Protein AF-A0A960AQH4-F1 (afdb_monomer)

Radius of gyration: 19.17 Å; Cα contacts (8 Å, |Δi|>4): 339; chains: 1; bounding box: 51×34×53 Å

Structure (mmCIF, N/CA/C/O backbone):
data_AF-A0A960AQH4-F1
#
_entry.id   AF-A0A960AQH4-F1
#
loop_
_atom_site.group_PDB
_atom_site.id
_atom_site.type_symbol
_atom_site.label_atom_id
_atom_site.label_alt_id
_atom_site.label_comp_id
_atom_site.label_asym_id
_atom_site.label_entity_id
_atom_site.label_seq_id
_atom_site.pdbx_PDB_ins_code
_atom_site.Cartn_x
_atom_site.Cartn_y
_atom_site.Cartn_z
_atom_site.occupancy
_atom_site.B_iso_or_equiv
_atom_site.auth_seq_id
_atom_site.auth_comp_id
_atom_site.auth_asym_id
_atom_site.auth_atom_id
_atom_site.pdbx_PDB_model_num
ATOM 1 N N . VAL A 1 1 ? 7.905 2.682 -25.816 1.00 52.09 1 VAL A N 1
ATOM 2 C CA . VAL A 1 1 ? 8.438 3.140 -24.497 1.00 52.09 1 VAL A CA 1
ATOM 3 C C . VAL A 1 1 ? 8.081 4.596 -24.268 1.00 52.09 1 VAL A C 1
ATOM 5 O O . VAL A 1 1 ? 8.536 5.451 -25.022 1.00 52.09 1 VAL A O 1
ATOM 8 N N . LYS A 1 2 ? 7.263 4.886 -23.254 1.00 53.50 2 LYS A N 1
ATOM 9 C CA . LYS A 1 2 ? 6.882 6.259 -22.924 1.00 53.50 2 LYS A CA 1
ATOM 10 C C . LYS A 1 2 ? 7.446 6.621 -21.555 1.00 53.50 2 LYS A C 1
ATOM 12 O O . LYS A 1 2 ? 7.070 6.027 -20.551 1.00 53.50 2 LYS A O 1
ATOM 17 N N . VAL A 1 3 ? 8.357 7.589 -21.520 1.00 53.06 3 VAL A N 1
ATOM 18 C CA . VAL A 1 3 ? 8.973 8.051 -20.271 1.00 53.06 3 VAL A CA 1
ATOM 19 C C . VAL A 1 3 ? 8.048 9.075 -19.622 1.00 53.06 3 VAL A C 1
ATOM 21 O O . VAL A 1 3 ? 7.731 10.100 -20.227 1.00 53.06 3 VAL A O 1
ATOM 24 N N . VAL A 1 4 ? 7.593 8.792 -18.401 1.00 49.78 4 VAL A N 1
ATOM 25 C CA . VAL A 1 4 ? 6.799 9.726 -17.595 1.00 49.78 4 VAL A CA 1
ATOM 26 C C . VAL A 1 4 ? 7.720 10.276 -16.516 1.00 49.78 4 VAL A C 1
ATOM 28 O O . VAL A 1 4 ? 8.041 9.582 -15.556 1.00 49.78 4 VAL A O 1
ATOM 31 N N . ALA A 1 5 ? 8.169 11.517 -16.681 1.00 45.94 5 ALA A N 1
ATOM 32 C CA . ALA A 1 5 ? 8.951 12.185 -15.648 1.00 45.94 5 ALA A CA 1
ATOM 33 C C . ALA A 1 5 ? 8.054 12.903 -14.629 1.00 45.94 5 ALA A C 1
ATOM 35 O O . ALA A 1 5 ? 6.959 13.352 -14.986 1.00 45.94 5 ALA A O 1
ATOM 36 N N . PRO A 1 6 ? 8.518 13.045 -13.374 1.00 43.22 6 PRO A N 1
ATOM 37 C CA . PRO A 1 6 ? 7.908 13.962 -12.414 1.00 43.22 6 PRO A CA 1
ATOM 38 C C . PRO A 1 6 ? 7.912 15.412 -12.938 1.00 43.22 6 PRO A C 1
ATOM 40 O O . PRO A 1 6 ? 8.675 15.754 -13.841 1.00 43.22 6 PRO A O 1
ATOM 43 N N . GLU A 1 7 ? 7.059 16.277 -12.367 1.00 42.91 7 GLU A N 1
ATOM 44 C CA . GLU A 1 7 ? 6.940 17.698 -12.764 1.00 42.91 7 GLU A CA 1
ATOM 45 C C . GLU A 1 7 ? 8.274 18.464 -12.707 1.00 42.91 7 GLU A C 1
ATOM 47 O O . GLU A 1 7 ? 8.468 19.411 -13.470 1.00 42.91 7 GLU A O 1
ATOM 52 N N . GLU A 1 8 ? 9.210 18.011 -11.870 1.00 43.78 8 GLU A N 1
ATOM 53 C CA . GLU A 1 8 ? 10.597 18.469 -11.830 1.00 43.78 8 GLU A CA 1
ATOM 54 C C . GLU A 1 8 ? 11.525 17.312 -12.227 1.00 43.78 8 GLU A C 1
ATOM 56 O O . GLU A 1 8 ? 11.931 16.496 -11.399 1.00 43.78 8 GLU A O 1
ATOM 61 N N . ALA A 1 9 ? 11.845 17.217 -13.519 1.00 46.25 9 ALA A N 1
ATOM 62 C CA . ALA A 1 9 ? 12.929 16.358 -13.980 1.00 46.25 9 ALA A CA 1
ATOM 63 C C . ALA A 1 9 ? 14.276 16.904 -13.453 1.00 46.25 9 ALA A C 1
ATOM 65 O O . ALA A 1 9 ? 14.459 18.128 -13.425 1.00 46.25 9 ALA A O 1
ATOM 66 N N . PRO A 1 10 ? 15.230 16.039 -13.055 1.00 46.22 10 PRO A N 1
ATOM 67 C CA . PRO A 1 10 ? 16.562 16.489 -12.672 1.00 46.22 10 PRO A CA 1
ATOM 68 C C . PRO A 1 10 ? 17.192 17.329 -13.790 1.00 46.22 10 PRO A C 1
ATOM 70 O O . PRO A 1 10 ? 17.001 17.061 -14.981 1.00 46.22 10 PRO A O 1
ATOM 73 N N . ALA A 1 11 ? 17.937 18.369 -13.408 1.00 37.97 11 ALA A N 1
ATOM 74 C CA . ALA A 1 11 ? 18.561 19.278 -14.361 1.00 37.97 11 ALA A CA 1
ATOM 75 C C . ALA A 1 11 ? 19.470 18.502 -15.332 1.00 37.97 11 ALA A C 1
ATOM 77 O O . ALA A 1 11 ? 20.438 17.878 -14.909 1.00 37.97 11 ALA A O 1
ATOM 78 N N . GLY A 1 12 ? 19.160 18.564 -16.630 1.00 39.19 12 GLY A N 1
ATOM 79 C CA . GLY A 1 12 ? 19.908 17.873 -17.688 1.00 39.19 12 GLY A CA 1
ATOM 80 C C . GLY A 1 12 ? 19.167 16.712 -18.357 1.00 39.19 12 GLY A C 1
ATOM 81 O O . GLY A 1 12 ? 19.639 16.235 -19.386 1.00 39.19 12 GLY A O 1
ATOM 82 N N . LEU A 1 13 ? 18.003 16.298 -17.842 1.00 43.69 13 LEU A N 1
ATOM 83 C CA . LEU A 1 13 ? 17.153 15.299 -18.495 1.00 43.69 13 LEU A CA 1
ATOM 84 C C . LEU A 1 13 ? 16.116 15.996 -19.397 1.00 43.69 13 LEU A C 1
ATOM 86 O O . LEU A 1 13 ? 15.167 16.607 -18.905 1.00 43.69 13 LEU A O 1
ATOM 90 N N . ASP A 1 14 ? 16.296 15.929 -20.718 1.00 41.00 14 ASP A N 1
ATOM 91 C CA . ASP A 1 14 ? 15.301 16.424 -21.679 1.00 41.00 14 ASP A CA 1
ATOM 92 C C . ASP A 1 14 ? 14.193 15.374 -21.829 1.00 41.00 14 ASP A C 1
ATOM 94 O O . ASP A 1 14 ? 14.344 14.381 -22.543 1.00 41.00 14 ASP A O 1
ATOM 98 N N . VAL A 1 15 ? 13.103 15.535 -21.074 1.00 48.97 15 VAL A N 1
ATOM 99 C CA . VAL A 1 15 ? 11.997 14.572 -21.085 1.00 48.97 15 VAL A CA 1
ATOM 100 C C . VAL A 1 15 ? 10.920 15.058 -22.052 1.00 48.97 15 VAL A C 1
ATOM 102 O O . VAL A 1 15 ? 10.267 16.073 -21.782 1.00 48.97 15 VAL A O 1
ATOM 105 N N . PRO A 1 16 ? 10.672 14.345 -23.166 1.00 45.94 16 PRO A N 1
ATOM 106 C CA . PRO A 1 16 ? 9.643 14.746 -24.107 1.00 45.94 16 PRO A CA 1
ATOM 107 C C . PRO A 1 16 ? 8.264 14.688 -23.441 1.00 45.94 16 PRO A C 1
ATOM 109 O O . PRO A 1 16 ? 7.771 13.623 -23.057 1.00 45.94 16 PRO A O 1
ATOM 112 N N . ARG A 1 17 ? 7.607 15.852 -23.335 1.00 45.41 17 ARG A N 1
ATOM 113 C CA . ARG A 1 17 ? 6.192 15.958 -22.955 1.00 45.41 17 ARG A CA 1
ATOM 114 C C . ARG A 1 17 ? 5.357 15.272 -24.025 1.00 45.41 17 ARG A C 1
ATOM 116 O O . ARG A 1 17 ? 5.064 15.853 -25.064 1.00 45.41 17 ARG A O 1
ATOM 123 N N . THR A 1 18 ? 5.017 14.017 -23.782 1.00 47.97 18 THR A N 1
ATOM 124 C CA . THR A 1 18 ? 4.363 13.184 -24.784 1.00 47.97 18 THR A CA 1
ATOM 125 C C . THR A 1 18 ? 2.868 13.118 -24.489 1.00 47.97 18 THR A C 1
ATOM 127 O O . THR A 1 18 ? 2.462 12.711 -23.396 1.00 47.97 18 THR A O 1
ATOM 130 N N . ASP A 1 19 ? 2.041 13.484 -25.466 1.00 49.03 19 ASP A N 1
ATOM 131 C CA . ASP A 1 19 ? 0.580 13.376 -25.398 1.00 49.03 19 ASP A CA 1
ATOM 132 C C . ASP A 1 19 ? 0.169 11.910 -25.138 1.00 49.03 19 ASP A C 1
ATOM 134 O O . ASP A 1 19 ? 0.744 10.979 -25.702 1.00 49.03 19 ASP A O 1
ATOM 138 N N . VAL A 1 20 ? -0.758 11.644 -24.211 1.00 53.91 20 VAL A N 1
ATOM 139 C CA . VAL A 1 20 ? -1.136 10.272 -23.757 1.00 53.91 20 VAL A CA 1
ATOM 140 C C . VAL A 1 20 ? -2.080 9.550 -24.721 1.00 53.91 20 VAL A C 1
ATOM 142 O O . VAL A 1 20 ? -2.731 8.582 -24.357 1.00 53.91 20 VAL A O 1
ATOM 145 N N . ALA A 1 21 ? -2.127 9.998 -25.974 1.00 51.31 21 ALA A N 1
ATOM 146 C CA . ALA A 1 21 ? -2.991 9.434 -27.003 1.00 51.31 21 ALA A CA 1
ATOM 147 C C . ALA A 1 21 ? -2.429 8.163 -27.675 1.00 51.31 21 ALA A C 1
ATOM 149 O O . ALA A 1 21 ? -3.198 7.426 -28.288 1.00 51.31 21 ALA A O 1
ATOM 150 N N . GLU A 1 22 ? -1.124 7.889 -27.574 1.00 60.56 22 GLU A N 1
ATOM 151 C CA . GLU A 1 22 ? -0.490 6.689 -28.147 1.00 60.56 22 GLU A CA 1
ATOM 152 C C . GLU A 1 22 ? -0.363 5.543 -27.131 1.00 60.56 22 GLU A C 1
ATOM 154 O O . GLU A 1 22 ? -0.327 5.768 -25.919 1.00 60.56 22 GLU A O 1
ATOM 159 N N . ALA A 1 23 ? -0.287 4.307 -27.640 1.00 72.00 23 ALA A N 1
ATOM 160 C CA . ALA A 1 23 ? -0.123 3.102 -26.831 1.00 72.00 23 ALA A CA 1
ATOM 161 C C . ALA A 1 23 ? 1.191 3.154 -26.030 1.00 72.00 23 ALA A C 1
ATOM 163 O O . ALA A 1 23 ? 2.263 3.407 -26.578 1.00 72.00 23 ALA A O 1
ATOM 164 N N . ILE A 1 24 ? 1.091 2.940 -24.718 1.00 81.94 24 ILE A N 1
ATOM 165 C CA . ILE A 1 24 ? 2.233 2.837 -23.808 1.00 81.94 24 ILE A CA 1
ATOM 166 C C . ILE A 1 24 ? 2.586 1.354 -23.694 1.00 81.94 24 ILE A C 1
ATOM 168 O O . ILE A 1 24 ? 1.686 0.545 -23.522 1.00 81.94 24 ILE A O 1
ATOM 172 N N . ASP A 1 25 ? 3.873 1.008 -23.765 1.00 84.81 25 ASP A N 1
ATOM 173 C CA . ASP A 1 25 ? 4.343 -0.380 -23.573 1.00 84.81 25 ASP A CA 1
ATOM 174 C C . ASP A 1 25 ? 5.017 -0.599 -22.209 1.00 84.81 25 ASP A C 1
ATOM 176 O O . ASP A 1 25 ? 5.139 -1.723 -21.742 1.00 84.81 25 ASP A O 1
ATOM 180 N N . LEU A 1 26 ? 5.522 0.479 -21.604 1.00 87.00 26 LEU A N 1
ATOM 181 C CA . LEU A 1 26 ? 6.310 0.473 -20.372 1.00 87.00 26 LEU A CA 1
ATOM 182 C C . LEU A 1 26 ? 6.280 1.878 -19.768 1.00 87.00 26 LEU A C 1
ATOM 184 O O . LEU A 1 26 ? 6.493 2.857 -20.496 1.00 87.00 26 LEU A O 1
ATOM 188 N N . VAL A 1 27 ? 6.066 1.963 -18.456 1.00 88.25 27 VAL A N 1
ATOM 189 C CA . VAL A 1 27 ? 6.239 3.189 -17.669 1.00 88.25 27 VAL A CA 1
ATOM 190 C C . VAL A 1 27 ? 7.592 3.136 -16.971 1.00 88.25 27 VAL A C 1
ATOM 192 O O . VAL A 1 27 ? 7.851 2.230 -16.187 1.00 88.25 27 VAL A O 1
ATOM 195 N N . VAL A 1 28 ? 8.446 4.124 -17.227 1.00 87.56 28 VAL A N 1
ATOM 196 C CA . VAL A 1 28 ? 9.728 4.281 -16.523 1.00 87.56 28 VAL A CA 1
ATOM 197 C C . VAL A 1 28 ? 9.632 5.487 -15.601 1.00 87.56 28 VAL A C 1
ATOM 199 O O . VAL A 1 28 ? 9.283 6.579 -16.056 1.00 87.56 28 VAL A O 1
ATOM 202 N N . VAL A 1 29 ? 9.931 5.281 -14.321 1.00 85.44 29 VAL A N 1
ATOM 203 C CA . VAL A 1 29 ? 9.894 6.305 -13.278 1.00 85.44 29 VAL A CA 1
ATOM 204 C C . VAL A 1 29 ? 11.294 6.528 -12.740 1.00 85.44 29 VAL A C 1
ATOM 206 O O . VAL A 1 29 ? 11.952 5.588 -12.311 1.00 85.44 29 VAL A O 1
ATOM 209 N N . PHE A 1 30 ? 11.707 7.788 -12.687 1.00 83.56 30 PHE A N 1
ATOM 210 C CA . PHE A 1 30 ? 12.947 8.206 -12.048 1.00 83.56 30 PHE A CA 1
ATOM 211 C C . PHE A 1 30 ? 12.628 8.901 -10.721 1.00 83.56 30 PHE A C 1
ATOM 213 O O . PHE A 1 30 ? 11.895 9.895 -10.698 1.00 83.56 30 PHE A O 1
ATOM 220 N N . GLY A 1 31 ? 13.149 8.376 -9.614 1.00 82.12 31 GLY A N 1
ATOM 221 C CA . GLY A 1 31 ? 12.941 8.915 -8.271 1.00 82.12 31 GLY A CA 1
ATOM 222 C C . GLY A 1 31 ? 12.713 7.832 -7.215 1.00 82.12 31 GLY A C 1
ATOM 223 O O . GLY A 1 31 ? 12.934 6.652 -7.454 1.00 82.12 31 GLY A O 1
ATOM 224 N N . GLY A 1 32 ? 12.274 8.248 -6.026 1.00 84.38 32 GLY A N 1
ATOM 225 C CA . GLY A 1 32 ? 12.005 7.329 -4.915 1.00 84.38 32 GLY A CA 1
ATOM 226 C C . GLY A 1 32 ? 10.608 6.697 -4.947 1.00 84.38 32 GLY A C 1
ATOM 227 O O . GLY A 1 32 ? 9.810 6.926 -5.859 1.00 84.38 32 GLY A O 1
ATOM 228 N N . ASP A 1 33 ? 10.277 5.970 -3.877 1.00 85.94 33 ASP A N 1
ATOM 229 C CA . ASP A 1 33 ? 9.030 5.201 -3.735 1.00 85.94 33 ASP A CA 1
ATOM 230 C C . ASP A 1 33 ? 7.756 6.033 -3.981 1.00 85.94 33 ASP A C 1
ATOM 232 O O . ASP A 1 33 ? 6.816 5.557 -4.612 1.00 85.94 33 ASP A O 1
ATOM 236 N N . GLY A 1 34 ? 7.722 7.303 -3.557 1.00 85.06 34 GLY A N 1
ATOM 237 C CA . GLY A 1 34 ? 6.578 8.191 -3.808 1.00 85.06 34 GLY A CA 1
ATOM 238 C C . GLY A 1 34 ? 6.340 8.475 -5.297 1.00 85.06 34 GLY A C 1
ATOM 239 O O . GLY A 1 34 ? 5.196 8.464 -5.758 1.00 85.06 34 GLY A O 1
ATOM 240 N N . SER A 1 35 ? 7.413 8.668 -6.070 1.00 86.00 35 SER A N 1
ATOM 241 C CA . SER A 1 35 ? 7.330 8.818 -7.528 1.00 86.00 35 SER A CA 1
ATOM 242 C C . SER A 1 35 ? 6.873 7.515 -8.180 1.00 86.00 35 SER A C 1
ATOM 244 O O . SER A 1 35 ? 6.052 7.540 -9.096 1.00 86.00 35 SER A O 1
ATOM 246 N N . ILE A 1 36 ? 7.361 6.374 -7.685 1.00 87.75 36 ILE A N 1
ATOM 247 C CA . ILE A 1 36 ? 6.994 5.047 -8.193 1.00 87.75 36 ILE A CA 1
ATOM 248 C C . ILE A 1 36 ? 5.509 4.759 -7.958 1.00 87.75 36 ILE A C 1
ATOM 250 O O . ILE A 1 36 ? 4.817 4.338 -8.885 1.00 87.75 36 ILE A O 1
ATOM 254 N N . LEU A 1 37 ? 4.979 5.073 -6.772 1.00 89.69 37 LEU A N 1
ATOM 255 C CA . LEU A 1 37 ? 3.543 4.979 -6.496 1.00 89.69 37 LEU A CA 1
ATOM 256 C C . LEU A 1 37 ? 2.732 5.840 -7.464 1.00 89.69 37 LEU A C 1
ATOM 258 O O . LEU A 1 37 ? 1.730 5.375 -8.007 1.00 89.69 37 LEU A O 1
ATOM 262 N N . ARG A 1 38 ? 3.194 7.059 -7.757 1.00 86.25 38 ARG A N 1
ATOM 263 C CA . ARG A 1 38 ? 2.521 7.919 -8.733 1.00 86.25 38 ARG A CA 1
ATOM 264 C C . ARG A 1 38 ? 2.555 7.331 -10.146 1.00 86.25 38 ARG A C 1
ATOM 266 O O . ARG A 1 38 ? 1.542 7.362 -10.841 1.00 86.25 38 ARG A O 1
ATOM 273 N N . GLY A 1 39 ? 3.689 6.770 -10.562 1.00 87.56 39 GLY A N 1
ATOM 274 C CA . GLY A 1 39 ? 3.814 6.072 -11.842 1.00 87.56 39 GLY A CA 1
ATOM 275 C C . GLY A 1 39 ? 2.937 4.822 -11.929 1.00 87.56 39 GLY A C 1
ATOM 276 O O . GLY A 1 39 ? 2.408 4.528 -13.001 1.00 87.56 39 GLY A O 1
ATOM 277 N N . SER A 1 40 ? 2.712 4.129 -10.807 1.00 90.56 40 SER A N 1
ATOM 278 C CA . SER A 1 40 ? 1.884 2.918 -10.763 1.00 90.56 40 SER A CA 1
ATOM 279 C C . SER A 1 40 ? 0.422 3.182 -11.131 1.00 90.56 40 SER A C 1
ATOM 281 O O . SER A 1 40 ? -0.226 2.316 -11.713 1.00 90.56 40 SER A O 1
ATOM 283 N N . GLU A 1 41 ? -0.084 4.398 -10.897 1.00 86.94 41 GLU A N 1
ATOM 284 C CA . GLU A 1 41 ? -1.406 4.814 -11.380 1.00 86.94 41 GLU A CA 1
ATOM 285 C C . GLU A 1 41 ? -1.494 4.827 -12.904 1.00 86.94 41 GLU A C 1
ATOM 287 O O . GLU A 1 41 ? -2.483 4.355 -13.465 1.00 86.94 41 GLU A O 1
ATOM 292 N N . VAL A 1 42 ? -0.453 5.326 -13.575 1.00 87.62 42 VAL A N 1
ATOM 293 C CA . VAL A 1 42 ? -0.382 5.345 -15.040 1.00 87.62 42 VAL A CA 1
ATOM 294 C C . VAL A 1 42 ? -0.210 3.922 -15.562 1.00 87.62 42 VAL A C 1
ATOM 296 O O . VAL A 1 42 ? -0.955 3.500 -16.442 1.00 87.62 42 VAL A O 1
ATOM 299 N N . ALA A 1 43 ? 0.717 3.162 -14.980 1.00 90.06 43 ALA A N 1
ATOM 300 C CA . ALA A 1 43 ? 0.989 1.789 -15.387 1.00 90.06 43 ALA A CA 1
ATOM 301 C C . ALA A 1 43 ? -0.267 0.909 -15.302 1.00 90.06 43 ALA A C 1
ATOM 303 O O . ALA A 1 43 ? -0.629 0.243 -16.268 1.00 90.06 43 ALA A O 1
ATOM 304 N N . ARG A 1 44 ? -1.012 1.003 -14.192 1.00 88.62 44 ARG A N 1
ATOM 305 C CA . ARG A 1 44 ? -2.270 0.273 -14.008 1.00 88.62 44 ARG A CA 1
ATOM 306 C C . ARG A 1 44 ? -3.381 0.748 -14.944 1.00 88.62 44 ARG A C 1
ATOM 308 O O . ARG A 1 44 ? -4.150 -0.076 -15.422 1.00 88.62 44 ARG A O 1
ATOM 315 N N . ALA A 1 45 ? -3.495 2.053 -15.204 1.00 87.00 45 ALA A N 1
ATOM 316 C CA . ALA A 1 45 ? -4.521 2.584 -16.108 1.00 87.00 45 ALA A CA 1
ATOM 317 C C . ALA A 1 45 ? -4.334 2.122 -17.563 1.00 87.00 45 ALA A C 1
ATOM 319 O O . ALA A 1 45 ? -5.311 2.051 -18.309 1.00 87.00 45 ALA A O 1
ATOM 320 N N . HIS A 1 46 ? -3.095 1.811 -17.947 1.00 87.31 46 HIS A N 1
ATOM 321 C CA . HIS A 1 46 ? -2.733 1.349 -19.284 1.00 87.31 46 HIS A CA 1
ATOM 322 C C . HIS A 1 46 ? -2.439 -0.156 -19.368 1.00 87.31 46 HIS A C 1
ATOM 324 O O . HIS A 1 46 ? -2.221 -0.638 -20.472 1.00 87.31 46 HIS A O 1
ATOM 330 N N . ASP A 1 47 ? -2.481 -0.879 -18.243 1.00 89.44 47 ASP A N 1
ATOM 331 C CA . ASP A 1 47 ? -2.157 -2.311 -18.136 1.00 89.44 47 ASP A CA 1
ATOM 332 C C . ASP A 1 47 ? -0.753 -2.652 -18.671 1.00 89.44 47 ASP A C 1
ATOM 334 O O . ASP A 1 47 ? -0.563 -3.524 -19.516 1.00 89.44 47 ASP A O 1
ATOM 338 N N . VAL A 1 48 ? 0.246 -1.893 -18.210 1.00 91.50 48 VAL A N 1
ATOM 339 C CA . VAL A 1 48 ? 1.640 -1.989 -18.672 1.00 91.50 48 VAL A CA 1
ATOM 340 C C . VAL A 1 48 ? 2.605 -2.158 -17.501 1.00 91.50 48 VAL A C 1
ATOM 342 O O . VAL A 1 48 ? 2.311 -1.692 -16.395 1.00 91.50 48 VAL A O 1
ATOM 345 N N . PRO A 1 49 ? 3.787 -2.764 -17.717 1.00 91.56 49 PRO A N 1
ATOM 346 C CA . PRO A 1 49 ? 4.817 -2.841 -16.692 1.00 91.56 49 PRO A CA 1
ATOM 347 C C . PRO A 1 49 ? 5.300 -1.457 -16.243 1.00 91.56 49 PRO A C 1
ATOM 349 O O . PRO A 1 49 ? 5.254 -0.473 -16.992 1.00 91.56 49 PRO A O 1
ATOM 352 N N . LEU A 1 50 ? 5.809 -1.404 -15.013 1.00 90.69 50 LEU A N 1
ATOM 353 C CA . LEU A 1 50 ? 6.452 -0.234 -14.433 1.00 90.69 50 LEU A CA 1
ATOM 354 C C . LEU A 1 50 ? 7.872 -0.585 -13.999 1.00 90.69 50 LEU A C 1
ATOM 356 O O . LEU A 1 50 ? 8.073 -1.589 -13.326 1.00 90.69 50 LEU A O 1
ATOM 360 N N . LEU A 1 51 ? 8.818 0.285 -14.341 1.00 89.50 51 LEU A N 1
ATOM 361 C CA . LEU A 1 51 ? 10.216 0.211 -13.940 1.00 89.50 51 LEU A CA 1
ATOM 362 C C . LEU A 1 51 ? 10.576 1.462 -13.136 1.00 89.50 51 LEU A C 1
ATOM 364 O O . LEU A 1 51 ? 10.468 2.582 -13.641 1.00 89.50 51 LEU A O 1
ATOM 368 N N . GLY A 1 52 ? 10.971 1.275 -11.879 1.00 86.62 52 GLY A N 1
ATOM 369 C CA . GLY A 1 52 ? 11.410 2.352 -10.994 1.00 86.62 52 GLY A CA 1
ATOM 370 C C . GLY A 1 52 ? 12.931 2.404 -10.893 1.00 86.62 52 GLY A C 1
ATOM 371 O O . GLY A 1 52 ? 13.548 1.411 -10.523 1.00 86.62 52 GLY A O 1
ATOM 372 N N . ILE A 1 53 ? 13.521 3.563 -11.176 1.00 82.69 53 ILE A N 1
ATOM 373 C CA . ILE A 1 53 ? 14.962 3.820 -11.087 1.00 82.69 53 ILE A CA 1
ATOM 374 C C . ILE A 1 53 ? 15.195 4.821 -9.962 1.00 82.69 53 ILE A C 1
ATOM 376 O O . ILE A 1 53 ? 14.667 5.940 -9.987 1.00 82.69 53 ILE A O 1
ATOM 380 N N . ASN A 1 54 ? 15.989 4.419 -8.979 1.00 75.06 54 ASN A N 1
ATOM 381 C CA . ASN A 1 54 ? 16.321 5.247 -7.840 1.00 75.06 54 ASN A CA 1
ATOM 382 C C . ASN A 1 54 ? 17.422 6.245 -8.197 1.00 75.06 54 ASN A C 1
ATOM 384 O O . ASN A 1 54 ? 18.468 5.866 -8.711 1.00 75.06 54 ASN A O 1
ATOM 388 N N . LEU A 1 55 ? 17.216 7.517 -7.861 1.00 67.75 55 LEU A N 1
ATOM 389 C CA . LEU A 1 55 ? 18.200 8.584 -8.082 1.00 67.75 55 LEU A CA 1
ATOM 390 C C . LEU A 1 55 ? 18.875 9.057 -6.782 1.00 67.75 55 LEU A C 1
ATOM 392 O O . LEU A 1 55 ? 19.352 10.187 -6.710 1.00 67.75 55 LEU A O 1
ATOM 396 N N . GLY A 1 56 ? 18.882 8.240 -5.719 1.00 62.12 56 GLY A N 1
ATOM 397 C CA . GLY A 1 56 ? 19.800 8.499 -4.603 1.00 62.12 56 GLY A CA 1
ATOM 398 C C . GLY A 1 56 ? 19.526 7.815 -3.263 1.00 62.12 56 GLY A C 1
ATOM 399 O O . GLY A 1 56 ? 20.473 7.400 -2.602 1.00 62.12 56 GLY A O 1
ATOM 400 N N . HIS A 1 57 ? 18.274 7.704 -2.806 1.00 58.41 57 HIS A N 1
ATOM 401 C CA . HIS A 1 57 ? 17.973 7.152 -1.474 1.00 58.41 57 HIS A CA 1
ATOM 402 C C . HIS A 1 57 ? 17.366 5.762 -1.582 1.00 58.41 57 HIS A C 1
ATOM 404 O O . HIS A 1 57 ? 16.254 5.654 -2.085 1.00 58.41 57 HIS A O 1
ATOM 410 N N . VAL A 1 58 ? 18.041 4.733 -1.053 1.00 59.62 58 VAL A N 1
ATOM 411 C CA . VAL A 1 58 ? 17.559 3.336 -1.017 1.00 59.62 58 VAL A CA 1
ATOM 412 C C . VAL A 1 58 ? 16.081 3.275 -0.605 1.00 59.62 58 VAL A C 1
ATOM 414 O O . VAL A 1 58 ? 15.733 3.585 0.536 1.00 59.62 58 VAL A O 1
ATOM 417 N N . GLY A 1 59 ? 15.226 2.914 -1.563 1.00 64.50 59 GLY A N 1
ATOM 418 C CA . GLY A 1 59 ? 13.792 2.683 -1.392 1.00 64.50 59 GLY A CA 1
ATOM 419 C C . GLY A 1 59 ? 13.473 1.192 -1.472 1.00 64.50 59 GLY A C 1
ATOM 420 O O . GLY A 1 59 ? 14.353 0.378 -1.746 1.00 64.50 59 GLY A O 1
ATOM 421 N N . PHE A 1 60 ? 12.219 0.821 -1.225 1.00 73.62 60 PHE A N 1
ATOM 422 C CA . PHE A 1 60 ? 11.782 -0.579 -1.322 1.00 73.62 60 PHE A CA 1
ATOM 423 C C . PHE A 1 60 ? 11.172 -0.930 -2.683 1.00 73.62 60 PHE A C 1
ATOM 425 O O . PHE A 1 60 ? 11.019 -2.113 -2.989 1.00 73.62 60 PHE A O 1
ATOM 432 N N . LEU A 1 61 ? 10.788 0.076 -3.476 1.00 74.31 61 LEU A N 1
ATOM 433 C CA . LEU A 1 61 ? 10.124 -0.123 -4.764 1.00 74.31 61 LEU A CA 1
ATOM 434 C C . LEU A 1 61 ? 11.047 0.054 -5.965 1.00 74.31 61 LEU A C 1
ATOM 436 O O . LEU A 1 61 ? 10.744 -0.489 -7.024 1.00 74.31 61 LEU A O 1
ATOM 440 N N . ALA A 1 62 ? 12.114 0.840 -5.829 1.00 71.44 62 ALA A N 1
ATOM 441 C CA . ALA A 1 62 ? 13.045 1.071 -6.923 1.00 71.44 62 ALA A CA 1
ATOM 442 C C . ALA A 1 62 ? 13.903 -0.175 -7.179 1.00 71.44 62 ALA A C 1
ATOM 444 O O . ALA A 1 62 ? 14.364 -0.816 -6.235 1.00 71.44 62 ALA A O 1
ATOM 445 N N . GLU A 1 63 ? 14.091 -0.518 -8.452 1.00 67.44 63 GLU A N 1
ATOM 446 C CA . GLU A 1 63 ? 14.752 -1.760 -8.870 1.00 67.44 63 GLU A CA 1
ATOM 447 C C . GLU A 1 63 ? 16.239 -1.575 -9.175 1.00 67.44 63 GLU A C 1
ATOM 449 O O . GLU A 1 63 ? 16.979 -2.551 -9.113 1.00 67.44 63 GLU A O 1
ATOM 454 N N . LEU A 1 64 ? 16.666 -0.348 -9.494 1.00 64.81 64 LEU A N 1
ATOM 455 C CA . LEU A 1 64 ? 18.035 -0.028 -9.901 1.00 64.81 64 LEU A CA 1
ATOM 456 C C . LEU A 1 64 ? 18.521 1.253 -9.229 1.00 64.81 64 LEU A C 1
ATOM 458 O O . LEU A 1 64 ? 17.752 2.214 -9.103 1.00 64.81 64 LEU A O 1
ATOM 462 N N . ASP A 1 65 ? 19.800 1.275 -8.865 1.00 66.25 65 ASP A N 1
ATOM 463 C CA . ASP A 1 65 ? 20.505 2.495 -8.473 1.00 66.25 65 ASP A CA 1
ATOM 464 C C . ASP A 1 65 ? 21.017 3.255 -9.717 1.00 66.25 65 ASP A C 1
ATOM 466 O O . ASP A 1 65 ? 21.140 2.693 -10.805 1.00 66.25 65 ASP A O 1
ATOM 470 N N . GLU A 1 66 ? 21.320 4.552 -9.582 1.00 65.56 66 GLU A N 1
ATOM 471 C CA . GLU A 1 66 ? 21.767 5.416 -10.696 1.00 65.56 66 GLU A CA 1
ATOM 472 C C . GLU A 1 66 ? 22.974 4.835 -11.457 1.00 65.56 66 GLU A C 1
ATOM 474 O O . GLU A 1 66 ? 23.059 4.955 -12.676 1.00 65.56 66 GLU A O 1
ATOM 479 N N . GLU A 1 67 ? 23.869 4.142 -10.750 1.00 64.38 67 GLU A N 1
ATOM 480 C CA . GLU A 1 67 ? 25.059 3.489 -11.312 1.00 64.38 67 GLU A CA 1
ATOM 481 C C . GLU A 1 67 ? 24.722 2.273 -12.201 1.00 64.38 67 GLU A C 1
ATOM 483 O O . GLU A 1 67 ? 25.507 1.909 -13.074 1.00 64.38 67 GLU A O 1
ATOM 488 N N . GLU A 1 68 ? 23.551 1.660 -12.005 1.00 67.50 68 GLU A N 1
ATOM 489 C CA . GLU A 1 68 ? 23.041 0.520 -12.781 1.00 67.50 68 GLU A CA 1
ATOM 490 C C . GLU A 1 68 ? 22.095 0.961 -13.912 1.00 67.50 68 GLU A C 1
ATOM 492 O O . GLU A 1 68 ? 21.683 0.150 -14.742 1.00 67.50 68 GLU A O 1
ATOM 497 N N . ALA A 1 69 ? 21.748 2.253 -13.967 1.00 66.69 69 ALA A N 1
ATOM 498 C CA . ALA A 1 69 ? 20.907 2.808 -15.023 1.00 66.69 69 ALA A CA 1
ATOM 499 C C . ALA A 1 69 ? 21.638 2.885 -16.379 1.00 66.69 69 ALA A C 1
ATOM 501 O O . ALA A 1 69 ? 20.990 2.964 -17.430 1.00 66.69 69 ALA A O 1
ATOM 502 N N . ASP A 1 70 ? 22.973 2.831 -16.384 1.00 72.06 70 ASP A N 1
ATOM 503 C CA . ASP A 1 70 ? 23.768 2.746 -17.608 1.00 72.06 70 ASP A CA 1
ATOM 504 C C . ASP A 1 70 ? 23.458 1.436 -18.357 1.00 72.06 70 ASP A C 1
ATOM 506 O O . ASP A 1 70 ? 23.679 0.334 -17.864 1.00 72.06 70 ASP A O 1
ATOM 510 N N . GLY A 1 71 ? 22.935 1.552 -19.581 1.00 75.31 71 GLY A N 1
ATOM 511 C CA . GLY A 1 71 ? 22.524 0.405 -20.404 1.00 75.31 71 GLY A CA 1
ATOM 512 C C . GLY A 1 71 ? 21.070 -0.040 -20.209 1.00 75.31 71 GLY A C 1
ATOM 513 O O . GLY A 1 71 ? 20.595 -0.907 -20.942 1.00 75.31 71 GLY A O 1
ATOM 514 N N . ILE A 1 72 ? 20.307 0.595 -19.310 1.00 80.19 72 ILE A N 1
ATOM 515 C CA . ILE A 1 72 ? 18.896 0.245 -19.088 1.00 80.19 72 ILE A CA 1
ATOM 516 C C . ILE A 1 72 ? 18.050 0.403 -20.354 1.00 80.19 72 ILE A C 1
ATOM 518 O O . ILE A 1 72 ? 17.169 -0.405 -20.635 1.00 80.19 72 ILE A O 1
ATOM 522 N N . VAL A 1 73 ? 18.347 1.427 -21.159 1.00 80.25 73 VAL A N 1
ATOM 523 C CA . VAL A 1 73 ? 17.663 1.670 -22.432 1.00 80.25 73 VAL A CA 1
ATOM 524 C C . VAL A 1 73 ? 17.902 0.504 -23.387 1.00 80.25 73 VAL A C 1
ATOM 526 O O . VAL A 1 73 ? 16.959 0.070 -24.046 1.00 80.25 73 VAL A O 1
ATOM 529 N N . ASP A 1 74 ? 19.118 -0.043 -23.418 1.00 84.25 74 ASP A N 1
ATOM 530 C CA . ASP A 1 74 ? 19.453 -1.183 -24.269 1.00 84.25 74 ASP A CA 1
ATOM 531 C C . ASP A 1 74 ? 18.710 -2.445 -23.813 1.00 84.25 74 ASP A C 1
ATOM 533 O O . ASP A 1 74 ? 18.116 -3.123 -24.649 1.00 84.25 74 ASP A O 1
ATOM 537 N N . HIS A 1 75 ? 18.643 -2.717 -22.503 1.00 84.50 75 HIS A N 1
ATOM 538 C CA . HIS A 1 75 ? 17.852 -3.830 -21.958 1.00 84.50 75 HIS A CA 1
ATOM 539 C C . HIS A 1 75 ? 16.351 -3.675 -22.249 1.00 84.50 75 HIS A C 1
ATOM 541 O O . HIS A 1 75 ? 15.705 -4.627 -22.692 1.00 84.50 75 HIS A O 1
ATOM 547 N N . ILE A 1 76 ? 15.795 -2.468 -22.080 1.00 85.19 76 ILE A N 1
ATOM 548 C CA . ILE A 1 76 ? 14.388 -2.168 -22.390 1.00 85.19 76 ILE A CA 1
ATOM 549 C C . ILE A 1 76 ? 14.100 -2.408 -23.877 1.00 85.19 76 ILE A C 1
ATOM 551 O O . ILE A 1 76 ? 13.107 -3.053 -24.214 1.00 85.19 76 ILE A O 1
ATOM 555 N N . VAL A 1 77 ? 14.956 -1.901 -24.771 1.00 83.31 77 VAL A N 1
ATOM 556 C CA . VAL A 1 77 ? 14.796 -2.054 -26.226 1.00 83.31 77 VAL A CA 1
ATOM 557 C C . VAL A 1 77 ? 14.985 -3.511 -26.656 1.00 83.31 77 VAL A C 1
ATOM 559 O O . VAL A 1 77 ? 14.281 -3.975 -27.554 1.00 83.31 77 VAL A O 1
ATOM 562 N N . ALA A 1 78 ? 15.895 -4.244 -26.012 1.00 87.38 78 ALA A N 1
ATOM 563 C CA . ALA A 1 78 ? 16.131 -5.662 -26.265 1.00 87.38 78 ALA A CA 1
ATOM 564 C C . ALA A 1 78 ? 15.036 -6.580 -25.693 1.00 87.38 78 ALA A C 1
ATOM 566 O O . ALA A 1 78 ? 14.976 -7.750 -26.072 1.00 87.38 78 ALA A O 1
ATOM 567 N N . GLY A 1 79 ? 14.172 -6.073 -24.805 1.00 84.44 79 GLY A N 1
ATOM 568 C CA . GLY A 1 79 ? 13.197 -6.893 -24.083 1.00 84.44 79 GLY A CA 1
ATOM 569 C C . GLY A 1 79 ? 13.832 -7.795 -23.020 1.00 84.44 79 GLY A C 1
ATOM 570 O O . GLY A 1 79 ? 13.250 -8.814 -22.658 1.00 84.44 79 GLY A O 1
ATOM 571 N N . ASP A 1 80 ? 15.032 -7.452 -22.553 1.00 88.19 80 ASP A N 1
ATOM 572 C CA . ASP A 1 80 ? 15.815 -8.239 -21.600 1.00 88.19 80 ASP A CA 1
ATOM 573 C C . ASP A 1 80 ? 15.493 -7.821 -20.160 1.00 88.19 80 ASP A C 1
ATOM 575 O O . ASP A 1 80 ? 16.277 -7.161 -19.481 1.00 88.19 80 ASP A O 1
ATOM 579 N N . TYR A 1 81 ? 14.277 -8.145 -19.725 1.00 85.62 81 TYR A N 1
ATOM 580 C CA . TYR A 1 81 ? 13.791 -7.890 -18.372 1.00 85.62 81 TYR A CA 1
ATOM 581 C C . TYR A 1 81 ? 12.756 -8.939 -17.958 1.00 85.62 81 TYR A C 1
ATOM 583 O O . TYR A 1 81 ? 12.172 -9.642 -18.785 1.00 85.62 81 TYR A O 1
ATOM 591 N N . VAL A 1 82 ? 12.511 -9.041 -16.652 1.00 88.12 82 VAL A N 1
ATOM 592 C CA . VAL A 1 82 ? 11.500 -9.940 -16.086 1.00 88.12 82 VAL A CA 1
ATOM 593 C C . VAL A 1 82 ? 10.376 -9.110 -15.491 1.00 88.12 82 VAL A C 1
ATOM 595 O O . VAL A 1 82 ? 10.619 -8.201 -14.706 1.00 88.12 82 VAL A O 1
ATOM 598 N N . ILE A 1 83 ? 9.137 -9.451 -15.836 1.00 90.12 83 ILE A N 1
ATOM 599 C CA . ILE A 1 83 ? 7.953 -8.832 -15.241 1.00 90.12 83 ILE A CA 1
ATOM 600 C C . ILE A 1 83 ? 7.605 -9.587 -13.958 1.00 90.12 83 ILE A C 1
ATOM 602 O O . ILE A 1 83 ? 7.456 -10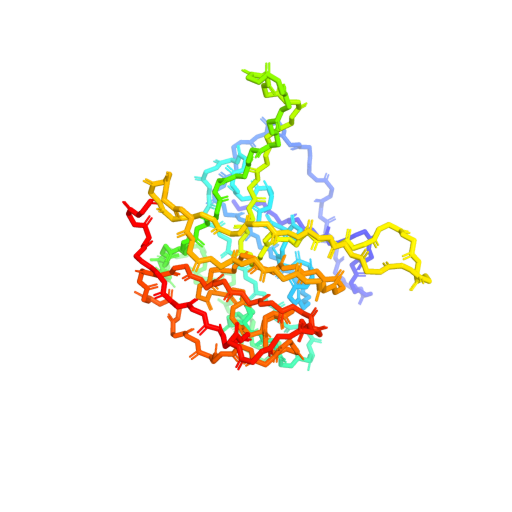.811 -13.970 1.00 90.12 83 ILE A O 1
ATOM 606 N N . GLN A 1 84 ? 7.457 -8.852 -12.857 1.00 88.94 84 GLN A N 1
ATOM 607 C CA . GLN A 1 84 ? 6.955 -9.379 -11.593 1.00 88.94 84 GLN A CA 1
ATOM 608 C C . GLN A 1 84 ? 5.586 -8.788 -11.281 1.00 88.94 84 GLN A C 1
ATOM 610 O O . GLN A 1 84 ? 5.420 -7.571 -11.221 1.00 88.94 84 GLN A O 1
ATOM 615 N N . GLU A 1 85 ? 4.616 -9.655 -11.019 1.00 91.50 85 GLU A N 1
ATOM 616 C CA . GLU A 1 85 ? 3.307 -9.224 -10.542 1.00 91.50 85 GLU A CA 1
ATOM 617 C C . GLU A 1 85 ? 3.383 -8.838 -9.060 1.00 91.50 85 GLU A C 1
ATOM 619 O O . GLU A 1 85 ? 4.035 -9.502 -8.248 1.00 91.50 85 GLU A O 1
ATOM 624 N N . ARG A 1 86 ? 2.713 -7.739 -8.704 1.00 92.25 86 ARG A N 1
ATOM 625 C CA . ARG A 1 86 ? 2.608 -7.251 -7.326 1.00 92.25 86 ARG A CA 1
ATOM 626 C C . ARG A 1 86 ? 1.141 -7.203 -6.930 1.00 92.25 86 ARG A C 1
ATOM 628 O O . ARG A 1 86 ? 0.312 -6.656 -7.654 1.00 92.25 86 ARG A O 1
ATOM 635 N N . MET A 1 87 ? 0.833 -7.764 -5.764 1.00 94.56 87 MET A N 1
ATOM 636 C CA . MET A 1 87 ? -0.506 -7.701 -5.186 1.00 94.56 87 MET A CA 1
ATOM 637 C C . MET A 1 87 ? -0.927 -6.241 -4.971 1.00 94.56 87 ME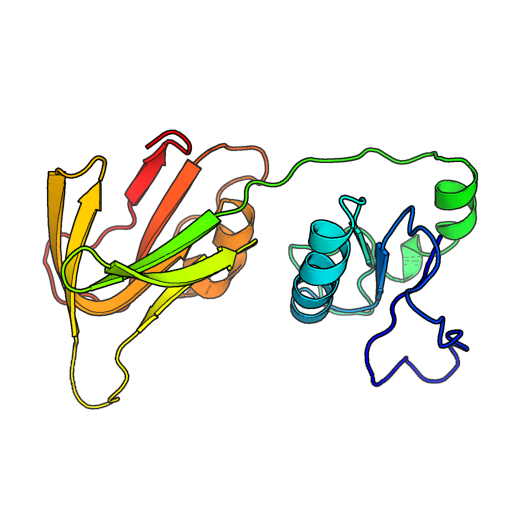T A C 1
ATOM 639 O O . MET A 1 87 ? -0.151 -5.429 -4.471 1.00 94.56 87 MET A O 1
ATOM 643 N N . THR A 1 88 ? -2.185 -5.934 -5.285 1.00 96.00 88 THR A N 1
ATOM 644 C CA . THR A 1 88 ? -2.830 -4.649 -4.978 1.00 96.00 88 THR A CA 1
ATOM 645 C C . THR A 1 88 ? -4.100 -4.869 -4.166 1.00 96.00 88 THR A C 1
ATOM 647 O O . THR A 1 88 ? -4.720 -5.926 -4.267 1.00 96.00 88 THR A O 1
ATOM 650 N N . LEU A 1 89 ? -4.531 -3.861 -3.412 1.00 96.44 89 LEU A N 1
ATOM 651 C CA . LEU A 1 89 ? -5.819 -3.860 -2.716 1.00 96.44 89 LEU A CA 1
ATOM 652 C C . LEU A 1 89 ? -6.907 -3.250 -3.602 1.00 96.44 89 LEU A C 1
ATOM 654 O O . LEU A 1 89 ? -6.673 -2.203 -4.203 1.00 96.44 89 LEU A O 1
ATOM 658 N N . ASP A 1 90 ? -8.099 -3.850 -3.621 1.00 96.00 90 ASP A N 1
ATOM 659 C CA . ASP A 1 90 ? -9.338 -3.189 -4.058 1.00 96.00 90 ASP A CA 1
ATOM 660 C C . ASP A 1 90 ? -10.032 -2.595 -2.827 1.00 96.00 90 ASP A C 1
ATOM 662 O O . ASP A 1 90 ? -10.217 -3.273 -1.816 1.00 96.00 90 ASP A O 1
ATOM 666 N N . VAL A 1 91 ? -10.403 -1.317 -2.888 1.00 96.75 91 VAL A N 1
ATOM 667 C CA . VAL A 1 91 ? -10.900 -0.563 -1.731 1.00 96.75 91 VAL A CA 1
ATOM 668 C C . VAL A 1 91 ? -12.265 0.015 -2.054 1.00 96.75 91 VAL A C 1
ATOM 670 O O . VAL A 1 91 ? -12.441 0.704 -3.059 1.00 96.75 91 VAL A O 1
ATOM 673 N N . ARG A 1 92 ? -13.244 -0.205 -1.172 1.00 97.00 92 ARG A N 1
ATOM 674 C CA . ARG A 1 92 ? -14.596 0.349 -1.320 1.00 97.00 92 ARG A CA 1
ATOM 675 C C . ARG A 1 92 ? -15.057 0.997 -0.029 1.00 97.00 92 ARG A C 1
ATOM 677 O O . ARG A 1 92 ? -15.000 0.393 1.036 1.00 97.00 92 ARG A O 1
ATOM 684 N N . VAL A 1 93 ? -15.580 2.212 -0.144 1.00 96.88 93 VAL A N 1
ATOM 685 C CA . VAL A 1 93 ? -16.232 2.915 0.962 1.00 96.88 93 VAL A CA 1
ATOM 686 C C . VAL A 1 93 ? -17.731 2.716 0.819 1.00 96.88 93 VAL A C 1
ATOM 688 O O . VAL A 1 93 ? -18.329 3.193 -0.145 1.00 96.88 93 VAL A O 1
ATOM 691 N N . VAL A 1 94 ? -18.346 2.021 1.774 1.00 96.69 94 VAL A N 1
ATOM 692 C CA . VAL A 1 94 ? -19.779 1.699 1.754 1.00 96.69 94 VAL A CA 1
ATOM 693 C C . VAL A 1 94 ? -20.477 2.349 2.946 1.00 96.69 94 VAL A C 1
ATOM 695 O O . VAL A 1 94 ? -19.995 2.284 4.073 1.00 96.69 94 VAL A O 1
ATOM 698 N N . ARG A 1 95 ? -21.634 2.971 2.705 1.00 96.44 95 ARG A N 1
ATOM 699 C CA . ARG A 1 95 ? -22.520 3.512 3.745 1.00 96.44 95 ARG A CA 1
ATOM 700 C C . ARG A 1 95 ? -23.964 3.166 3.409 1.00 96.44 95 ARG A C 1
ATOM 702 O O . ARG A 1 95 ? -24.394 3.381 2.279 1.00 96.44 95 ARG A O 1
ATOM 709 N N . ASP A 1 96 ? -24.698 2.623 4.378 1.00 95.88 96 ASP A N 1
ATOM 710 C CA . ASP A 1 96 ? -26.112 2.239 4.233 1.00 95.88 96 ASP A CA 1
ATOM 711 C C . ASP A 1 96 ? -26.376 1.354 2.997 1.00 95.88 96 ASP A C 1
ATOM 713 O O . ASP A 1 96 ? -27.328 1.553 2.241 1.00 95.88 96 ASP A O 1
ATOM 717 N N . GLY A 1 97 ? -25.469 0.404 2.741 1.00 94.69 97 GLY A N 1
ATOM 718 C CA . GLY A 1 97 ? -25.527 -0.504 1.589 1.00 94.69 97 GLY A CA 1
ATOM 719 C C . GLY A 1 97 ? -25.177 0.130 0.236 1.00 94.69 97 GLY A C 1
ATOM 720 O O . GLY A 1 97 ? -25.269 -0.542 -0.788 1.00 94.69 97 GLY A O 1
ATOM 721 N N . ARG A 1 98 ? -24.768 1.405 0.196 1.00 96.94 98 ARG A N 1
ATOM 722 C CA . ARG A 1 98 ? -24.376 2.113 -1.032 1.00 96.94 98 ARG A CA 1
ATOM 723 C C . ARG A 1 98 ? -22.872 2.333 -1.080 1.00 96.94 98 ARG A C 1
ATOM 725 O O . ARG A 1 98 ? -22.283 2.811 -0.113 1.00 96.94 98 ARG A O 1
ATOM 732 N N . THR A 1 99 ? -22.265 2.034 -2.225 1.00 97.62 99 THR A N 1
ATOM 733 C CA . THR A 1 99 ? -20.855 2.363 -2.477 1.00 97.62 99 THR A CA 1
ATOM 734 C C . THR A 1 99 ? -20.736 3.861 -2.739 1.00 97.62 99 THR A C 1
ATOM 736 O O . THR A 1 99 ? -21.344 4.376 -3.674 1.00 97.62 99 THR A O 1
ATOM 739 N N . LEU A 1 100 ? -19.987 4.556 -1.886 1.00 97.19 100 LEU A N 1
ATOM 740 C CA . LEU A 1 100 ? -19.720 5.990 -1.984 1.00 97.19 100 LEU A CA 1
ATOM 741 C C . LEU A 1 100 ? -18.474 6.285 -2.822 1.00 97.19 100 LEU A C 1
ATOM 743 O O . LEU A 1 100 ? -18.433 7.293 -3.519 1.00 97.19 100 LEU A O 1
ATOM 747 N N . ALA A 1 101 ? -17.463 5.421 -2.727 1.00 96.00 101 ALA A N 1
ATOM 748 C CA . ALA A 1 101 ? -16.211 5.545 -3.457 1.00 96.00 101 ALA A CA 1
ATOM 749 C C . ALA A 1 101 ? -15.561 4.172 -3.642 1.00 96.00 101 ALA A C 1
ATOM 751 O O . ALA A 1 101 ? -15.741 3.271 -2.818 1.00 96.00 101 ALA A O 1
ATOM 752 N N . THR A 1 102 ? -14.775 4.047 -4.705 1.00 96.56 102 THR A N 1
ATOM 753 C CA . THR A 1 102 ? -13.912 2.898 -4.980 1.00 96.56 102 THR A CA 1
ATOM 754 C C . THR A 1 102 ? -12.515 3.401 -5.307 1.00 96.56 102 THR A C 1
ATOM 756 O O . THR A 1 102 ? -12.376 4.424 -5.977 1.00 96.56 102 THR A O 1
ATOM 759 N N . SER A 1 103 ? -11.494 2.690 -4.854 1.00 95.94 103 SER A N 1
ATOM 760 C CA . SER A 1 103 ? -10.096 2.966 -5.166 1.00 95.94 103 SER A CA 1
ATOM 761 C C . SER A 1 103 ? -9.302 1.665 -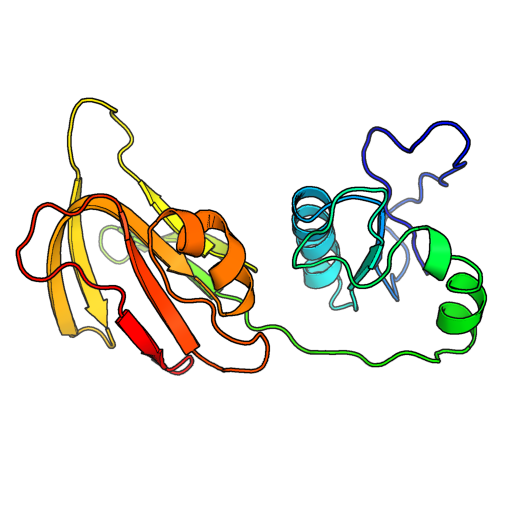5.122 1.00 95.94 103 SER A C 1
ATOM 763 O O . SER A 1 103 ? -9.856 0.589 -4.919 1.00 95.94 103 SER A O 1
ATOM 765 N N . TRP A 1 104 ? -7.998 1.771 -5.296 1.00 96.31 104 TRP A N 1
ATOM 766 C CA . TRP A 1 104 ? -7.059 0.680 -5.130 1.00 96.31 104 TRP A CA 1
ATOM 767 C C . TRP A 1 104 ? -5.797 1.194 -4.433 1.00 96.31 104 TRP A C 1
ATOM 769 O O . TRP A 1 104 ? -5.596 2.408 -4.339 1.00 96.31 104 TRP A O 1
ATOM 779 N N . ALA A 1 105 ? -4.954 0.285 -3.951 1.00 95.81 105 ALA A N 1
ATOM 780 C CA . ALA A 1 105 ? -3.663 0.641 -3.372 1.00 95.81 105 ALA A CA 1
ATOM 781 C C . ALA A 1 105 ? -2.585 -0.389 -3.720 1.00 95.81 105 ALA A C 1
ATOM 783 O O . ALA A 1 105 ? -2.824 -1.592 -3.612 1.00 95.81 105 ALA A O 1
ATOM 784 N N . LEU A 1 106 ? -1.391 0.086 -4.096 1.00 95.62 106 LEU A N 1
ATOM 785 C CA . LEU A 1 106 ? -0.200 -0.763 -4.202 1.00 95.62 106 LEU A CA 1
ATOM 786 C C . LEU A 1 106 ? 0.393 -1.057 -2.823 1.00 95.62 106 LEU A C 1
ATOM 788 O O . LEU A 1 106 ? 0.772 -2.192 -2.563 1.00 95.62 106 LEU A O 1
ATOM 792 N N . ASN A 1 107 ? 0.446 -0.051 -1.945 1.00 96.12 107 ASN A N 1
ATOM 793 C CA . ASN A 1 107 ? 1.008 -0.190 -0.604 1.00 96.12 107 ASN A CA 1
ATOM 794 C C . ASN A 1 107 ? -0.081 -0.470 0.431 1.00 96.12 107 ASN A C 1
ATOM 796 O O . ASN 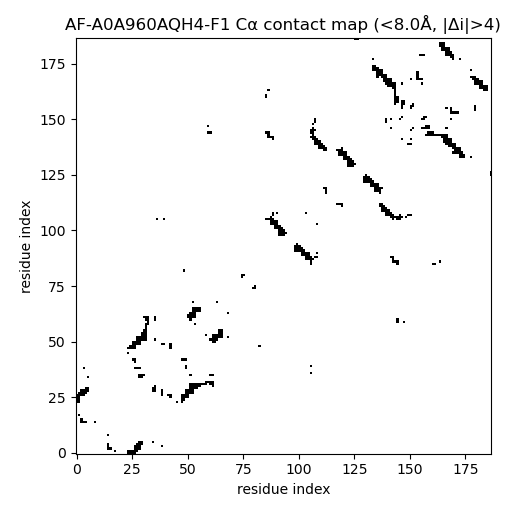A 1 107 ? -0.248 -1.611 0.856 1.00 96.12 107 ASN A O 1
ATOM 800 N N . GLU A 1 108 ? -0.844 0.551 0.821 1.00 97.19 108 GLU A N 1
ATOM 801 C CA . GLU A 1 108 ? -1.872 0.407 1.844 1.00 97.19 108 GLU A CA 1
ATOM 802 C C . GLU A 1 108 ? -3.100 1.290 1.614 1.00 97.19 108 GLU A C 1
ATOM 804 O O . GLU A 1 108 ? -3.050 2.319 0.943 1.00 97.19 108 GLU A O 1
ATOM 809 N N . ALA A 1 109 ? -4.207 0.882 2.227 1.00 97.31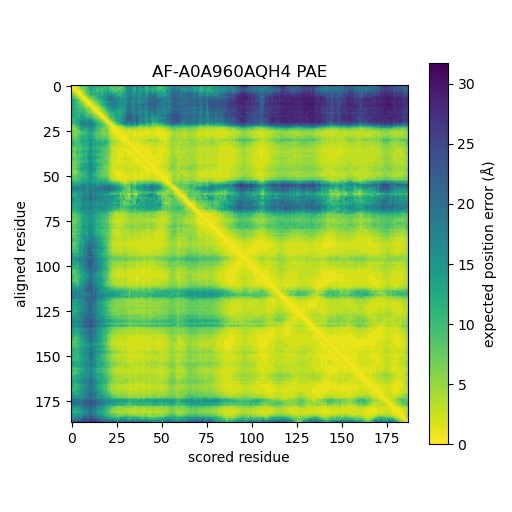 109 ALA A N 1
ATOM 810 C CA . ALA A 1 109 ? -5.348 1.732 2.512 1.00 97.31 109 ALA A CA 1
ATOM 811 C C . ALA A 1 109 ? -5.348 2.064 4.010 1.00 97.31 109 ALA A C 1
ATOM 813 O O . ALA A 1 109 ? -5.374 1.156 4.846 1.00 97.31 109 ALA A O 1
ATOM 814 N N . SER A 1 110 ? -5.334 3.353 4.355 1.00 96.50 110 SER A N 1
ATOM 815 C CA . SER A 1 110 ? -5.408 3.809 5.744 1.00 96.50 110 SER A CA 1
ATOM 816 C C . SER A 1 110 ? -6.789 4.370 6.080 1.00 96.50 110 SER A C 1
ATOM 818 O O . SER A 1 110 ? -7.379 5.161 5.342 1.00 96.50 110 SER A O 1
ATOM 820 N N . VAL A 1 111 ? -7.323 3.941 7.223 1.00 95.94 111 VAL A N 1
ATOM 821 C CA . VAL A 1 111 ? -8.479 4.568 7.866 1.00 95.94 111 VAL A CA 1
ATOM 822 C C . VAL A 1 111 ? -7.957 5.316 9.075 1.00 95.94 111 VAL A C 1
ATOM 824 O O . VAL A 1 111 ? -7.461 4.691 10.006 1.00 95.94 111 VAL A O 1
ATOM 827 N N . GLU A 1 112 ? -8.074 6.639 9.079 1.00 95.19 112 GLU A N 1
ATOM 828 C CA . GLU A 1 112 ? -7.478 7.493 10.108 1.00 95.19 112 GLU A CA 1
ATOM 829 C C . GLU A 1 112 ? -8.504 8.429 10.744 1.00 95.19 112 GLU A C 1
ATOM 831 O O . GLU A 1 112 ? -9.512 8.818 10.141 1.00 95.19 112 GLU A O 1
ATOM 836 N N . LYS A 1 113 ? -8.233 8.828 11.989 1.00 92.81 113 LYS A N 1
ATOM 837 C CA . LYS A 1 113 ? -8.995 9.880 12.658 1.00 92.81 113 LYS A CA 1
ATOM 838 C C . LYS A 1 113 ? -8.882 11.201 11.888 1.00 92.81 113 LYS A C 1
ATOM 840 O O . LYS A 1 113 ? -7.795 11.692 11.606 1.00 92.81 113 LYS A O 1
ATOM 845 N N . ALA A 1 114 ? -10.022 11.836 11.623 1.00 91.56 114 ALA A N 1
ATOM 846 C CA . ALA A 1 114 ? -10.044 13.169 11.016 1.00 91.56 114 ALA A CA 1
ATOM 847 C C . ALA A 1 114 ? -9.673 14.279 12.020 1.00 91.56 114 ALA A C 1
ATOM 849 O O . ALA A 1 114 ? -9.098 15.302 11.653 1.00 91.56 114 ALA A O 1
ATOM 850 N N . ALA A 1 115 ? -10.021 14.085 13.294 1.00 89.81 115 ALA A N 1
ATOM 851 C CA . ALA A 1 115 ? -9.782 15.037 14.372 1.00 89.81 115 ALA A CA 1
ATOM 852 C C . ALA A 1 115 ? -8.646 14.532 15.266 1.00 89.81 115 ALA A C 1
ATOM 854 O O . ALA A 1 115 ? -8.717 13.424 15.792 1.00 89.81 115 ALA A O 1
ATOM 855 N N . ARG A 1 116 ? -7.597 15.338 15.458 1.00 86.12 116 ARG A N 1
ATOM 856 C CA . ARG A 1 116 ? -6.377 14.909 16.169 1.00 86.12 116 ARG A CA 1
ATOM 857 C C . ARG A 1 116 ? -6.639 14.545 17.631 1.00 86.12 116 ARG A C 1
ATOM 859 O O . ARG A 1 116 ? -5.975 13.661 18.171 1.00 86.12 116 ARG A O 1
ATOM 866 N N . GLU A 1 117 ? -7.603 15.218 18.247 1.00 91.25 117 GLU A N 1
ATOM 867 C CA . GLU A 1 117 ? -7.935 15.139 19.666 1.00 91.25 117 GLU A CA 1
ATOM 868 C C . GLU A 1 117 ? -8.856 13.968 20.046 1.00 91.25 117 GLU A C 1
ATOM 870 O O . GLU A 1 117 ? -9.120 13.772 21.233 1.00 91.25 117 GLU A O 1
ATOM 875 N N . ARG A 1 118 ? -9.357 13.186 19.078 1.00 90.12 118 ARG A N 1
ATOM 876 C CA . ARG A 1 118 ? -10.275 12.067 19.340 1.00 90.12 118 ARG A CA 1
ATOM 877 C C . ARG A 1 118 ? -9.849 10.790 18.627 1.00 90.12 118 ARG A C 1
ATOM 879 O O . ARG A 1 118 ? -9.557 10.811 17.438 1.00 90.12 118 ARG A O 1
ATOM 886 N N . MET A 1 119 ? -9.884 9.675 19.357 1.00 93.19 119 MET A N 1
ATOM 887 C CA . MET A 1 119 ? -9.766 8.339 18.769 1.00 93.19 119 MET A CA 1
ATOM 888 C C . MET A 1 119 ? -11.018 8.007 17.955 1.00 93.19 119 MET A C 1
ATOM 890 O O . MET A 1 119 ? -12.125 8.434 18.303 1.00 93.19 119 MET A O 1
ATOM 894 N N . ILE A 1 120 ? -10.844 7.202 16.912 1.00 95.25 120 ILE A N 1
ATOM 895 C CA . ILE A 1 120 ? -11.953 6.541 16.223 1.00 95.25 120 ILE A CA 1
ATOM 896 C C . ILE A 1 120 ? -12.237 5.196 16.889 1.00 95.25 120 ILE A C 1
ATOM 898 O O . ILE A 1 120 ? -11.331 4.565 17.429 1.00 95.25 120 ILE A O 1
ATOM 902 N N . GLN A 1 121 ? -13.500 4.778 16.866 1.00 94.94 121 GLN A N 1
ATOM 903 C CA . GLN A 1 121 ? -13.894 3.415 17.214 1.00 94.94 121 GLN A CA 1
ATOM 904 C C . GLN A 1 121 ? -14.066 2.637 15.918 1.00 94.94 121 GLN A C 1
ATOM 906 O O . GLN A 1 121 ? -14.767 3.096 15.013 1.00 94.94 121 GLN A O 1
ATOM 911 N N . VAL A 1 122 ? -13.406 1.491 15.824 1.00 94.12 122 VAL A N 1
ATOM 912 C CA . VAL A 1 122 ? -13.399 0.651 14.629 1.00 94.12 122 VAL A CA 1
ATOM 913 C C . VAL A 1 122 ? -13.728 -0.782 15.008 1.00 94.12 122 VAL A C 1
ATOM 915 O O . VAL A 1 122 ? -13.242 -1.292 16.016 1.00 94.12 122 VAL A O 1
ATOM 918 N N . VAL A 1 123 ? -14.525 -1.432 14.167 1.00 94.38 123 VAL A N 1
ATOM 919 C CA . VAL A 1 123 ? -14.725 -2.880 14.189 1.00 94.38 123 VAL A CA 1
ATOM 920 C C . VAL A 1 123 ? -14.067 -3.426 12.932 1.00 94.38 123 VAL A C 1
ATOM 922 O O . VAL A 1 123 ? -14.416 -3.023 11.824 1.00 94.38 123 VAL A O 1
ATOM 925 N N . ALA A 1 124 ? -13.085 -4.302 13.111 1.00 92.31 124 ALA A N 1
ATOM 926 C CA . ALA A 1 124 ? -12.453 -5.021 12.019 1.00 92.31 124 ALA A CA 1
ATOM 927 C C . ALA A 1 124 ? -13.206 -6.326 11.768 1.00 92.31 124 ALA A C 1
ATOM 929 O O . ALA A 1 124 ? -13.426 -7.111 12.694 1.00 92.31 124 ALA A O 1
ATOM 930 N N . GLU A 1 125 ? -13.549 -6.568 10.508 1.00 93.12 125 GLU A N 1
ATOM 931 C CA . GLU A 1 125 ? -14.182 -7.801 10.057 1.00 93.12 125 GLU A CA 1
ATOM 932 C C . GLU A 1 125 ? -13.327 -8.476 8.986 1.00 93.12 125 GLU A C 1
ATOM 934 O O . GLU A 1 125 ? -12.663 -7.813 8.192 1.00 93.12 125 GLU A O 1
ATOM 939 N N . VAL A 1 126 ? -13.363 -9.805 8.973 1.00 92.50 126 VAL A N 1
ATOM 940 C CA . VAL A 1 126 ? -12.701 -10.670 7.989 1.00 92.50 126 VAL A CA 1
ATOM 941 C C . VAL A 1 126 ? -13.751 -11.681 7.541 1.00 92.50 126 VAL A C 1
ATOM 943 O O . VAL A 1 126 ? -14.408 -12.290 8.388 1.00 92.50 126 VAL A O 1
ATOM 946 N N . ASP A 1 127 ? -13.982 -11.812 6.233 1.00 91.56 127 ASP A N 1
ATOM 947 C CA . ASP A 1 127 ? -15.049 -12.655 5.662 1.00 91.56 127 ASP A CA 1
ATOM 948 C C . ASP A 1 127 ? -16.451 -12.370 6.244 1.00 91.56 127 ASP A C 1
ATOM 950 O O . ASP A 1 127 ? -17.253 -13.281 6.481 1.00 91.56 127 ASP A O 1
ATOM 954 N N . GLY A 1 128 ? -16.740 -11.099 6.549 1.00 90.19 128 GLY A N 1
ATOM 955 C CA . GLY A 1 128 ? -17.999 -10.669 7.172 1.00 90.19 128 GLY A CA 1
ATOM 956 C C . GLY A 1 128 ? -18.182 -11.133 8.621 1.00 90.19 128 GLY A C 1
ATOM 957 O O . GLY A 1 128 ? -19.308 -11.184 9.118 1.00 90.19 128 GLY A O 1
ATOM 958 N N . ARG A 1 129 ? -17.098 -11.527 9.301 1.00 91.50 129 ARG A N 1
ATOM 959 C CA . ARG A 1 129 ? -17.110 -11.923 10.713 1.00 91.50 129 ARG A CA 1
ATOM 960 C C . ARG A 1 129 ? -16.324 -10.912 11.545 1.00 91.50 129 ARG A C 1
ATOM 962 O O . ARG A 1 129 ? -15.177 -10.630 11.194 1.00 91.50 129 ARG A O 1
ATOM 969 N N . PRO A 1 130 ? -16.881 -10.413 12.662 1.00 89.00 130 PRO A N 1
ATOM 970 C CA . PRO A 1 130 ? -16.169 -9.495 13.538 1.00 89.00 130 PRO A CA 1
ATOM 971 C C . PRO A 1 130 ? -14.969 -10.193 14.168 1.00 89.00 130 PRO A C 1
ATOM 973 O O . PRO A 1 130 ? -15.093 -11.253 14.784 1.00 89.00 130 PRO A O 1
ATOM 976 N N . LEU A 1 131 ? -13.805 -9.579 13.996 1.00 88.06 131 LEU A N 1
ATOM 977 C CA . LEU A 1 131 ? -12.530 -10.077 14.487 1.00 88.06 131 LEU A CA 1
ATOM 978 C C . LEU A 1 131 ? -12.105 -9.340 15.754 1.00 88.06 131 LEU A C 1
ATOM 980 O O . LEU A 1 131 ? -11.665 -9.967 16.717 1.00 88.06 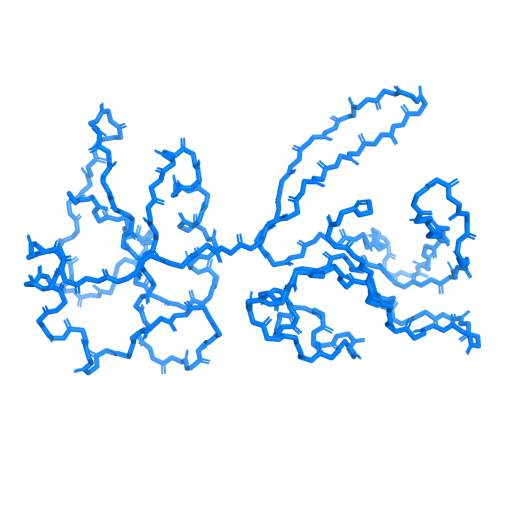131 LEU A O 1
ATOM 984 N N . SER A 1 132 ? -12.213 -8.012 15.766 1.00 89.81 132 SER A N 1
ATOM 985 C CA . SER A 1 132 ? -11.809 -7.180 16.903 1.00 89.81 132 SER A CA 1
ATOM 986 C C . SER A 1 132 ? -12.423 -5.785 16.839 1.00 89.81 132 SER A C 1
ATOM 988 O O . SER A 1 132 ? -12.770 -5.296 15.766 1.00 89.81 132 SER A O 1
ATOM 990 N N . GLU A 1 133 ? -12.520 -5.142 18.000 1.00 91.88 133 GLU A N 1
ATOM 991 C CA . GLU A 1 133 ? -12.987 -3.767 18.160 1.00 91.88 133 GLU A CA 1
ATOM 992 C C . GLU A 1 133 ? -11.956 -2.970 18.961 1.00 91.88 133 GLU A C 1
ATOM 994 O O . GLU A 1 133 ? -11.458 -3.443 19.990 1.00 91.88 133 GLU A O 1
ATOM 999 N N . TRP A 1 134 ? -11.633 -1.765 18.491 1.00 92.62 134 TRP A N 1
ATOM 1000 C CA . TRP A 1 134 ? -10.633 -0.906 19.120 1.00 92.62 134 TRP A CA 1
ATOM 1001 C C . TRP A 1 134 ? -11.032 0.566 19.089 1.00 92.62 134 TRP A C 1
ATOM 1003 O O . TRP A 1 134 ? -11.587 1.056 18.106 1.00 92.62 134 TRP A O 1
ATOM 1013 N N . GLY A 1 135 ? -10.611 1.294 20.126 1.00 95.31 135 GLY A N 1
ATOM 1014 C CA . GLY A 1 135 ? -10.339 2.723 20.012 1.00 95.31 135 GLY A CA 1
ATOM 1015 C C . GLY A 1 135 ? -8.908 2.930 19.521 1.00 95.31 135 GLY A C 1
ATOM 1016 O O . GLY A 1 135 ? -7.984 2.417 20.149 1.00 95.31 135 GLY A O 1
ATOM 1017 N N . CYS A 1 136 ? -8.701 3.645 18.419 1.00 95.62 136 CYS A N 1
ATOM 1018 C CA . CYS A 1 136 ? -7.371 3.828 17.831 1.00 95.62 136 CYS A CA 1
ATOM 1019 C C . CYS A 1 136 ? -7.236 5.163 17.087 1.00 95.62 136 CYS A C 1
ATOM 1021 O O . CYS A 1 136 ? -8.210 5.902 16.907 1.00 95.62 136 CYS A O 1
ATOM 1023 N N . ASP A 1 137 ? -6.018 5.465 16.640 1.00 96.19 137 ASP A N 1
ATOM 1024 C CA . ASP A 1 137 ? -5.764 6.596 15.743 1.00 96.19 137 ASP A CA 1
ATOM 1025 C C . ASP A 1 137 ? -6.073 6.242 14.286 1.00 96.19 137 ASP A C 1
ATOM 1027 O O . ASP A 1 137 ? -6.472 7.109 13.508 1.00 96.19 137 ASP A O 1
ATOM 1031 N N . GLY A 1 138 ? -5.951 4.960 13.942 1.00 95.56 138 GLY A N 1
ATOM 1032 C CA . GLY A 1 138 ? -6.281 4.444 12.627 1.00 95.56 138 GLY A CA 1
ATOM 1033 C C . GLY A 1 138 ? -6.080 2.938 12.505 1.00 95.56 138 GLY A C 1
ATOM 1034 O O . GLY A 1 138 ? -5.646 2.280 13.451 1.00 95.56 138 GLY A O 1
ATOM 1035 N N . VAL A 1 139 ? -6.388 2.401 11.331 1.00 96.50 139 VAL A N 1
ATOM 1036 C CA . VAL A 1 139 ? -6.092 1.019 10.933 1.00 96.50 139 VAL A CA 1
ATOM 1037 C C . VAL A 1 139 ? -5.580 1.034 9.500 1.00 96.50 139 VAL A C 1
ATOM 1039 O O . VAL A 1 139 ? -6.161 1.700 8.641 1.00 96.50 139 VAL A O 1
ATOM 1042 N N . LEU A 1 140 ? -4.499 0.300 9.250 1.00 97.50 140 LEU A N 1
ATOM 1043 C CA . LEU A 1 140 ? -3.928 0.110 7.922 1.00 97.50 140 LEU A CA 1
ATOM 1044 C C . LEU A 1 140 ? -4.298 -1.271 7.395 1.00 97.50 140 LEU A C 1
ATOM 1046 O O . LEU A 1 140 ? -4.199 -2.259 8.123 1.00 97.50 140 LEU A O 1
ATOM 1050 N N . PHE A 1 141 ? -4.655 -1.325 6.119 1.00 97.31 141 PHE A N 1
ATOM 1051 C CA . PHE A 1 141 ? -4.738 -2.547 5.332 1.00 97.31 141 PHE A CA 1
ATOM 1052 C C . PHE A 1 141 ? -3.624 -2.473 4.299 1.00 97.31 141 PHE A C 1
ATOM 1054 O O . PHE A 1 141 ? -3.679 -1.601 3.439 1.00 97.31 141 PHE A O 1
ATOM 1061 N N . ALA A 1 142 ? -2.596 -3.310 4.406 1.00 97.81 142 ALA A N 1
ATOM 1062 C CA . ALA A 1 142 ? -1.403 -3.226 3.567 1.00 97.81 142 ALA A CA 1
ATOM 1063 C C . ALA A 1 142 ? -1.180 -4.502 2.751 1.00 97.81 142 ALA A C 1
ATOM 1065 O O . ALA A 1 142 ? -1.514 -5.607 3.182 1.00 97.81 142 ALA A O 1
ATOM 1066 N N . THR A 1 143 ? -0.592 -4.337 1.574 1.00 97.62 143 THR A N 1
ATOM 1067 C CA . THR A 1 143 ? -0.032 -5.424 0.769 1.00 97.62 143 THR A CA 1
ATOM 1068 C C . THR A 1 143 ? 1.339 -5.837 1.330 1.00 97.62 143 THR A C 1
ATOM 1070 O O . THR A 1 143 ? 1.907 -5.137 2.177 1.00 97.62 143 THR A O 1
ATOM 1073 N N . PRO A 1 144 ? 1.939 -6.933 0.838 1.00 96.69 144 PRO A N 1
ATOM 1074 C CA . PRO A 1 144 ? 3.332 -7.262 1.132 1.00 96.69 144 PRO A CA 1
ATOM 1075 C C . PRO A 1 144 ? 4.288 -6.137 0.730 1.00 96.69 144 PRO A C 1
ATOM 1077 O O . PRO A 1 144 ? 5.216 -5.816 1.466 1.00 96.69 144 PRO A O 1
ATOM 1080 N N . THR A 1 145 ? 4.023 -5.485 -0.403 1.00 95.38 145 THR A N 1
ATOM 1081 C CA . THR A 1 145 ? 4.776 -4.320 -0.873 1.00 95.38 145 THR A CA 1
ATOM 1082 C C . THR A 1 145 ? 4.644 -3.133 0.087 1.00 95.38 145 THR A C 1
ATOM 1084 O O . THR A 1 145 ? 5.644 -2.518 0.438 1.00 95.38 145 THR A O 1
ATOM 1087 N N . GLY A 1 146 ? 3.440 -2.869 0.602 1.00 96.25 146 GLY A N 1
ATOM 1088 C CA . GLY A 1 146 ? 3.197 -1.838 1.614 1.00 96.25 146 GLY A CA 1
ATOM 1089 C C . GLY A 1 146 ? 3.695 -2.185 3.018 1.00 96.25 146 GLY A C 1
ATOM 1090 O O . GLY A 1 146 ? 3.723 -1.311 3.884 1.00 96.25 146 GLY A O 1
ATOM 1091 N N . SER A 1 147 ? 4.124 -3.429 3.269 1.00 96.69 147 SER A N 1
ATOM 1092 C CA . SER A 1 147 ? 4.603 -3.861 4.591 1.00 96.69 147 SER A CA 1
ATOM 1093 C C . SER A 1 147 ? 5.826 -3.075 5.072 1.00 96.69 147 SER A C 1
ATOM 1095 O O . SER A 1 147 ? 6.022 -2.926 6.276 1.00 96.69 147 SER A O 1
ATOM 1097 N N . THR A 1 148 ? 6.605 -2.523 4.140 1.00 93.62 148 THR A N 1
ATOM 1098 C CA . THR A 1 148 ? 7.788 -1.688 4.391 1.00 93.62 148 THR A CA 1
ATOM 1099 C C . THR A 1 148 ? 7.480 -0.185 4.379 1.00 93.62 148 THR A C 1
ATOM 1101 O O . THR A 1 148 ? 8.353 0.620 4.698 1.00 93.62 148 THR A O 1
ATOM 1104 N N . GLY A 1 149 ? 6.241 0.196 4.047 1.00 92.56 149 GLY A N 1
ATOM 1105 C CA . GLY A 1 149 ? 5.738 1.568 4.038 1.00 92.56 149 GLY A CA 1
ATOM 1106 C C . GLY A 1 149 ? 5.188 2.003 5.398 1.00 92.56 149 GLY A C 1
ATOM 1107 O O . GLY A 1 149 ? 5.845 1.875 6.439 1.00 92.56 149 GLY A O 1
ATOM 1108 N N . TYR A 1 150 ? 3.956 2.524 5.423 1.00 95.12 150 TYR A N 1
ATOM 1109 C CA . TYR A 1 150 ? 3.373 3.010 6.677 1.00 95.12 150 TYR A CA 1
ATOM 1110 C C . TYR A 1 150 ? 3.127 1.866 7.677 1.00 95.12 150 TYR A C 1
ATOM 1112 O O . TYR A 1 150 ? 3.308 2.042 8.886 1.00 95.12 150 TYR A O 1
ATOM 1120 N N . ALA A 1 151 ? 2.825 0.662 7.176 1.00 96.88 151 ALA A N 1
ATOM 1121 C CA . ALA A 1 151 ? 2.665 -0.538 7.992 1.00 96.88 151 ALA A CA 1
ATOM 1122 C C . ALA A 1 151 ? 3.893 -0.829 8.871 1.00 96.88 151 ALA A C 1
ATOM 1124 O O . ALA A 1 151 ? 3.726 -1.145 10.049 1.00 96.88 151 ALA A O 1
ATOM 1125 N N . TRP A 1 152 ? 5.112 -0.648 8.348 1.00 95.56 152 TRP A N 1
ATOM 1126 C CA . TRP A 1 152 ? 6.352 -0.811 9.113 1.00 95.56 152 TRP A CA 1
ATOM 1127 C C . TRP A 1 152 ? 6.436 0.176 10.277 1.00 95.56 152 TRP A C 1
ATOM 1129 O O . TRP A 1 152 ? 6.675 -0.208 11.423 1.00 95.56 152 TRP A O 1
ATOM 1139 N N . SER A 1 153 ? 6.158 1.451 9.997 1.00 95.06 153 SER A N 1
ATOM 1140 C CA . SER A 1 153 ? 6.157 2.514 11.012 1.00 95.06 153 SER A CA 1
ATOM 1141 C C . SER A 1 153 ? 5.110 2.277 12.105 1.00 95.06 153 SER A C 1
ATOM 1143 O O . SER A 1 153 ? 5.320 2.654 13.257 1.00 95.06 153 SER A O 1
ATOM 1145 N N . ALA A 1 154 ? 3.993 1.631 11.761 1.00 95.69 154 ALA A N 1
ATOM 1146 C CA . ALA A 1 154 ? 2.934 1.255 12.693 1.00 95.69 154 ALA A CA 1
ATOM 1147 C C . ALA A 1 154 ? 3.222 -0.047 13.477 1.00 95.69 154 ALA A C 1
ATOM 1149 O O . ALA A 1 154 ? 2.401 -0.458 14.296 1.00 95.69 154 ALA A O 1
ATOM 1150 N N . GLY A 1 155 ? 4.377 -0.691 13.269 1.00 94.38 155 GLY A N 1
ATOM 1151 C CA . GLY A 1 155 ? 4.776 -1.919 13.968 1.00 94.38 155 GLY A CA 1
ATOM 1152 C C . GLY A 1 155 ? 4.342 -3.219 13.279 1.00 94.38 155 GLY A C 1
ATOM 1153 O O . GLY A 1 155 ? 4.344 -4.281 13.907 1.00 94.38 155 GLY A O 1
ATOM 1154 N N . GLY A 1 156 ? 3.955 -3.157 12.004 1.00 96.25 156 GLY A N 1
ATOM 1155 C CA . GLY A 1 156 ? 3.745 -4.323 11.149 1.00 96.25 156 GLY A CA 1
ATOM 1156 C C . GLY A 1 156 ? 5.056 -5.053 10.811 1.00 96.25 156 GLY A C 1
ATOM 1157 O O . GLY A 1 156 ? 6.125 -4.445 10.829 1.00 96.25 156 GLY A O 1
ATOM 1158 N N . PRO A 1 157 ? 5.008 -6.367 10.522 1.00 96.50 157 PRO A N 1
ATOM 1159 C CA . PRO A 1 157 ? 6.176 -7.114 10.071 1.00 96.50 157 PRO A CA 1
ATOM 1160 C C . PRO A 1 157 ? 6.527 -6.769 8.618 1.00 96.50 157 PRO A C 1
ATOM 1162 O O . PRO A 1 157 ? 5.642 -6.437 7.834 1.00 96.50 157 PRO A O 1
ATOM 1165 N N . VAL A 1 158 ? 7.793 -6.957 8.235 1.00 96.00 158 VAL A N 1
ATOM 1166 C CA . VAL A 1 158 ? 8.167 -7.025 6.813 1.00 96.00 158 VAL A CA 1
ATOM 1167 C C . VAL A 1 158 ? 7.648 -8.336 6.231 1.00 96.00 158 VAL A C 1
ATOM 1169 O O . VAL A 1 158 ? 7.889 -9.409 6.791 1.00 96.00 158 VAL A O 1
ATOM 1172 N N . VAL A 1 159 ? 6.966 -8.251 5.095 1.00 96.12 159 VAL A N 1
ATOM 1173 C CA . VAL A 1 159 ? 6.466 -9.400 4.338 1.00 96.12 159 VAL A CA 1
ATOM 1174 C C . VAL A 1 159 ? 7.095 -9.373 2.952 1.00 96.12 159 VAL A C 1
ATOM 1176 O O . VAL A 1 159 ? 7.150 -8.335 2.299 1.00 96.12 159 VAL A O 1
ATOM 1179 N N . TRP A 1 160 ? 7.608 -10.522 2.513 1.00 93.94 160 TRP A N 1
ATOM 1180 C CA . TRP A 1 160 ? 8.295 -10.617 1.229 1.00 93.94 160 TRP A CA 1
ATOM 1181 C C . TRP A 1 160 ? 7.327 -10.339 0.062 1.00 93.94 160 TRP A C 1
ATOM 1183 O O . TRP A 1 160 ? 6.210 -10.859 0.101 1.00 93.94 160 TRP A O 1
ATOM 1193 N N . PRO A 1 161 ? 7.723 -9.590 -0.990 1.00 90.44 161 PRO A N 1
ATOM 1194 C CA . PRO A 1 161 ? 6.795 -9.115 -2.025 1.00 90.44 161 PRO A CA 1
ATOM 1195 C C . PRO A 1 161 ? 6.003 -10.200 -2.765 1.00 90.44 161 PRO A C 1
ATOM 1197 O O . PRO A 1 161 ? 4.914 -9.925 -3.253 1.00 90.44 161 PRO A O 1
ATOM 1200 N N . THR A 1 162 ? 6.535 -11.424 -2.851 1.00 90.69 162 THR A N 1
ATOM 1201 C CA . THR A 1 162 ? 5.890 -12.549 -3.554 1.00 90.69 162 THR A CA 1
ATOM 1202 C C . THR A 1 162 ? 4.909 -13.342 -2.684 1.00 90.69 162 THR A C 1
ATOM 1204 O O . THR A 1 162 ? 4.360 -14.340 -3.142 1.00 90.69 162 THR A O 1
ATOM 1207 N N . VAL A 1 163 ? 4.743 -12.987 -1.407 1.00 94.62 163 VAL A N 1
ATOM 1208 C CA . VAL A 1 163 ? 3.773 -13.639 -0.516 1.00 94.62 163 VAL A CA 1
ATOM 1209 C C . VAL A 1 163 ? 2.387 -13.089 -0.813 1.00 94.62 163 VAL A C 1
ATOM 1211 O O . VAL A 1 163 ? 2.197 -11.887 -0.801 1.00 94.62 163 VAL A O 1
ATOM 1214 N N . GLU A 1 164 ? 1.388 -13.941 -0.995 1.00 93.44 164 GLU A N 1
ATOM 1215 C CA . GLU A 1 164 ? 0.010 -13.480 -1.177 1.00 93.44 164 GLU A CA 1
ATOM 1216 C C . GLU A 1 164 ? -0.717 -13.373 0.167 1.00 93.44 164 GLU A C 1
ATOM 1218 O O . GLU A 1 164 ? -1.346 -14.320 0.641 1.00 93.44 164 GLU A O 1
ATOM 1223 N N . ALA A 1 165 ? -0.601 -12.214 0.813 1.00 95.19 165 ALA A N 1
ATOM 1224 C CA . ALA A 1 165 ? -1.264 -11.947 2.083 1.00 95.19 165 ALA A CA 1
ATOM 1225 C C . ALA A 1 165 ? -1.572 -10.459 2.262 1.00 95.19 165 ALA A C 1
ATOM 1227 O O . ALA A 1 165 ? -0.817 -9.597 1.816 1.00 95.19 165 ALA A O 1
ATOM 1228 N N . MET A 1 166 ? -2.652 -10.165 2.980 1.00 96.31 166 MET A N 1
ATOM 1229 C CA . MET A 1 166 ? -2.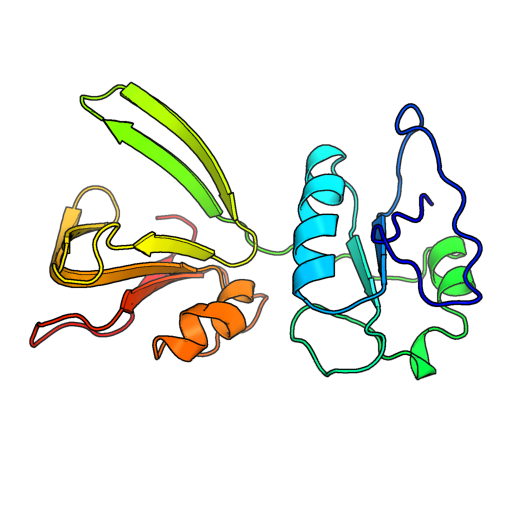993 -8.813 3.413 1.00 96.31 166 MET A CA 1
ATOM 1230 C C . MET A 1 166 ? -2.640 -8.635 4.890 1.00 96.31 166 MET A C 1
ATOM 1232 O O . MET A 1 166 ? -2.849 -9.531 5.711 1.00 96.31 166 MET A O 1
ATOM 1236 N N . LEU A 1 167 ? -2.113 -7.467 5.242 1.00 97.25 167 LEU A N 1
ATOM 1237 C CA . LEU A 1 167 ? -1.816 -7.092 6.616 1.00 97.25 167 LEU A CA 1
ATOM 1238 C C . LEU A 1 167 ? -2.896 -6.145 7.136 1.00 97.25 167 LEU A C 1
ATOM 1240 O O . LEU A 1 167 ? -3.206 -5.158 6.479 1.00 97.25 167 LEU A O 1
ATOM 1244 N N . LEU A 1 168 ? -3.397 -6.396 8.343 1.00 96.50 168 LEU A N 1
ATOM 1245 C CA . LEU A 1 168 ? -4.218 -5.462 9.109 1.00 96.50 168 LEU A CA 1
ATOM 1246 C C . LEU A 1 168 ? -3.400 -4.966 10.304 1.00 96.50 168 LEU A C 1
ATOM 1248 O O . LEU A 1 168 ? -3.072 -5.749 11.200 1.00 96.50 168 LEU A O 1
ATOM 1252 N N . VAL A 1 169 ? -3.073 -3.672 10.315 1.00 97.31 169 VAL A N 1
ATOM 1253 C CA . VAL A 1 169 ? -2.193 -3.042 11.311 1.00 97.31 169 VAL A CA 1
ATOM 1254 C C . VAL A 1 169 ? -2.948 -1.935 12.057 1.00 97.31 169 VAL A C 1
ATOM 1256 O O . VAL A 1 169 ? -3.153 -0.851 11.505 1.00 97.31 169 VAL A O 1
ATOM 1259 N N . PRO A 1 170 ? -3.383 -2.166 13.308 1.00 96.00 170 PRO A N 1
ATOM 1260 C CA . PRO A 1 170 ? -3.965 -1.115 14.138 1.00 96.00 170 PRO A CA 1
ATOM 1261 C C . PRO A 1 170 ? -2.910 -0.069 14.531 1.00 96.00 170 PRO A C 1
ATOM 1263 O O . PRO A 1 170 ? -1.843 -0.415 15.033 1.00 96.00 170 PRO A O 1
ATOM 1266 N N . VAL A 1 171 ? -3.218 1.219 14.367 1.00 96.25 171 VAL A N 1
ATOM 1267 C CA . VAL A 1 171 ? -2.318 2.334 14.703 1.00 96.25 171 VAL A CA 1
ATOM 1268 C C . VAL A 1 171 ? -2.681 2.895 16.075 1.00 96.25 171 VAL A C 1
ATOM 1270 O O . VAL A 1 171 ? -3.775 3.434 16.270 1.00 96.25 171 VAL A O 1
ATOM 1273 N N . SER A 1 172 ? -1.752 2.786 17.031 1.00 94.00 172 SER A N 1
ATOM 1274 C CA . SER A 1 172 ? -1.916 3.290 18.406 1.00 94.00 172 SER A CA 1
ATOM 1275 C C . SER A 1 172 ? -3.213 2.810 19.078 1.00 94.00 172 SER A C 1
ATOM 1277 O O . SER A 1 172 ? -3.894 3.573 19.763 1.00 94.00 172 SER A O 1
ATOM 1279 N N . ALA A 1 173 ? -3.592 1.549 18.854 1.00 93.38 173 ALA A N 1
ATOM 1280 C CA . ALA A 1 173 ? -4.842 1.001 19.364 1.00 93.38 173 ALA A CA 1
ATOM 1281 C C . ALA A 1 173 ? -4.814 0.797 20.887 1.00 93.38 173 ALA A C 1
ATOM 1283 O O . ALA A 1 173 ? -3.914 0.175 21.454 1.00 93.38 173 ALA A O 1
ATOM 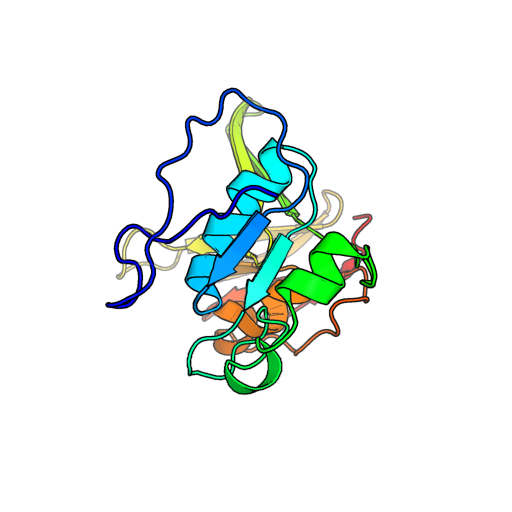1284 N N . HIS A 1 174 ? -5.851 1.296 21.551 1.00 91.62 174 HIS A N 1
ATOM 1285 C CA . HIS A 1 174 ? -6.058 1.176 22.985 1.00 91.62 174 HIS A CA 1
ATOM 1286 C C . HIS A 1 174 ? -6.808 -0.122 23.320 1.00 91.6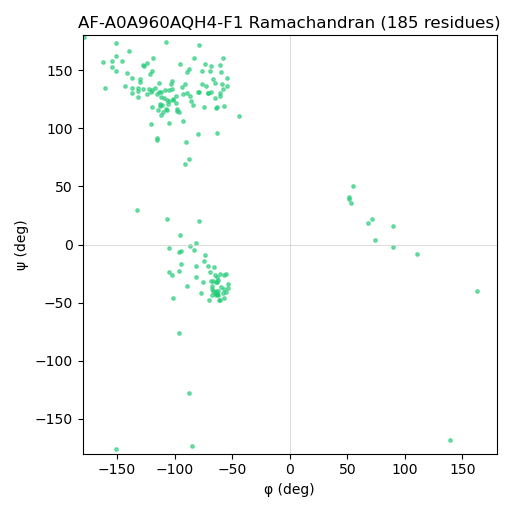2 174 HIS A C 1
ATOM 1288 O O . HIS A 1 174 ? -7.999 -0.109 23.633 1.00 91.62 174 HIS A O 1
ATOM 1294 N N . ALA A 1 175 ? -6.112 -1.259 23.229 1.00 86.75 175 ALA A N 1
ATOM 1295 C CA . ALA A 1 175 ? -6.650 -2.571 23.586 1.00 86.75 175 ALA A CA 1
ATOM 1296 C C . ALA A 1 175 ? -5.554 -3.567 23.996 1.00 86.75 175 ALA A C 1
ATOM 1298 O O . ALA A 1 175 ? -4.396 -3.436 23.608 1.00 86.75 175 ALA A O 1
ATOM 1299 N N . LEU A 1 176 ? -5.936 -4.608 24.748 1.00 81.12 176 LEU A N 1
ATOM 1300 C CA . LEU A 1 176 ? -5.029 -5.707 25.114 1.00 81.12 176 LEU A CA 1
ATOM 1301 C C . LEU A 1 176 ? -4.628 -6.568 23.904 1.00 81.12 176 LEU A C 1
ATOM 1303 O O . LEU A 1 176 ? -3.520 -7.099 23.860 1.00 81.12 176 LEU A O 1
ATOM 1307 N N . PHE A 1 177 ? -5.521 -6.691 22.919 1.00 83.00 177 PHE A N 1
ATOM 1308 C CA . PHE A 1 177 ? -5.301 -7.437 21.682 1.00 83.00 177 PHE A CA 1
ATOM 1309 C C . PHE A 1 177 ? -5.317 -6.473 20.499 1.00 83.00 177 PHE A C 1
ATOM 1311 O O . PHE A 1 177 ? -6.365 -6.209 19.927 1.00 83.00 177 PHE A O 1
ATOM 1318 N N . ALA A 1 178 ? -4.147 -5.937 20.162 1.00 87.19 178 ALA A N 1
ATOM 1319 C CA . ALA A 1 178 ? -3.955 -4.962 19.085 1.00 87.19 178 ALA A CA 1
ATOM 1320 C C . ALA A 1 178 ? -2.763 -5.332 18.185 1.00 87.19 178 ALA A C 1
ATOM 1322 O O . ALA A 1 178 ? -2.059 -4.469 17.668 1.00 87.19 178 ALA A O 1
ATOM 1323 N N . ARG A 1 179 ? -2.471 -6.632 18.061 1.00 91.69 179 ARG A N 1
ATOM 1324 C CA . ARG A 1 179 ? -1.364 -7.096 17.220 1.00 91.69 179 ARG A CA 1
ATOM 1325 C C . ARG A 1 179 ? -1.752 -7.031 15.750 1.00 91.69 179 ARG A C 1
ATOM 1327 O O . ARG A 1 179 ? -2.909 -7.259 15.409 1.00 91.69 179 ARG A O 1
ATOM 1334 N N . THR A 1 180 ? -0.754 -6.808 14.904 1.00 94.69 180 THR A N 1
ATOM 1335 C CA . THR A 1 180 ? -0.880 -6.976 13.457 1.00 94.69 180 THR A CA 1
ATOM 1336 C C . THR A 1 180 ? -1.387 -8.369 13.119 1.00 94.69 180 THR A C 1
ATOM 1338 O O . THR A 1 180 ? -0.920 -9.366 13.679 1.00 94.69 180 THR A O 1
ATOM 1341 N N . MET A 1 181 ? -2.325 -8.427 12.183 1.00 94.69 181 MET A N 1
ATOM 1342 C CA . MET A 1 181 ? -2.881 -9.669 11.664 1.00 94.69 181 MET A CA 1
ATOM 1343 C C . MET A 1 181 ? -2.490 -9.815 10.202 1.00 94.69 181 MET A C 1
ATOM 1345 O O . MET A 1 181 ? -2.505 -8.844 9.452 1.00 94.69 181 MET A O 1
ATOM 1349 N N . VAL A 1 182 ? -2.126 -11.033 9.817 1.00 95.81 182 VAL A N 1
ATOM 1350 C CA . VAL A 1 182 ? -1.826 -11.394 8.432 1.00 95.81 182 VAL A CA 1
ATOM 1351 C C . VAL A 1 182 ? -2.926 -12.346 7.987 1.00 95.81 182 VAL A C 1
ATOM 1353 O O . VAL A 1 182 ? -3.127 -13.387 8.617 1.00 95.81 182 VAL A O 1
ATOM 1356 N N . VAL A 1 183 ? -3.666 -11.957 6.955 1.00 93.69 183 VAL A N 1
ATOM 1357 C CA . VAL A 1 183 ? -4.805 -12.704 6.411 1.00 93.69 183 VAL A CA 1
ATOM 1358 C C . VAL A 1 183 ? -4.544 -13.088 4.957 1.00 93.69 183 VAL A C 1
ATOM 1360 O O . VAL A 1 183 ? -3.666 -12.520 4.306 1.00 93.69 183 VAL A O 1
ATOM 1363 N N . SER A 1 184 ? -5.279 -14.085 4.464 1.00 92.00 184 SER A N 1
ATOM 1364 C CA . SER A 1 184 ? -5.167 -14.532 3.072 1.00 92.00 184 SER A CA 1
ATOM 1365 C C . SER A 1 184 ? -5.502 -13.392 2.107 1.00 92.00 184 SER A C 1
ATOM 1367 O O . SER A 1 184 ? -6.351 -12.557 2.404 1.00 92.00 184 SER A O 1
ATOM 1369 N N . SER A 1 185 ? -4.876 -13.377 0.929 1.00 83.88 185 SER A N 1
ATOM 1370 C CA . SER A 1 185 ? -5.269 -12.488 -0.177 1.00 83.88 185 SER A CA 1
ATOM 1371 C C . SER A 1 185 ? -6.657 -12.819 -0.746 1.00 83.88 185 SER A C 1
ATOM 1373 O O . SER A 1 185 ? -7.263 -11.986 -1.413 1.00 83.88 185 SER A O 1
ATOM 1375 N N . SER A 1 186 ? -7.146 -14.036 -0.490 1.00 81.94 186 SER A N 1
ATOM 1376 C CA . SER A 1 186 ? -8.419 -14.577 -0.980 1.00 81.94 186 SER A CA 1
ATOM 1377 C C . SER A 1 186 ? -9.591 -14.417 -0.004 1.00 81.94 186 SER A C 1
ATOM 1379 O O . SER A 1 186 ? -10.614 -15.079 -0.183 1.00 81.94 186 SER A O 1
ATOM 1381 N N . THR A 1 187 ? -9.377 -13.674 1.077 1.00 58.25 187 THR A N 1
ATOM 1382 C CA . THR A 1 187 ? -10.382 -13.318 2.082 1.00 58.25 187 THR A CA 1
ATOM 1383 C C . THR A 1 187 ? -11.301 -12.238 1.512 1.00 58.25 187 THR A C 1
ATOM 1385 O O . THR A 1 187 ? -10.765 -11.195 1.081 1.00 58.25 187 THR A O 1
#

Solvent-accessible surface area (backbone atoms only — not comparable to full-atom values): 11173 Å² total; per-residue (Å²): 116,44,71,56,70,57,100,74,57,64,94,89,63,88,73,69,88,68,76,85,85,62,90,62,65,34,36,43,25,70,32,46,47,71,49,38,57,59,44,46,56,55,16,62,77,64,74,31,55,74,47,30,34,20,76,79,65,94,52,91,64,38,78,36,51,63,86,61,51,70,61,44,67,57,31,62,76,70,62,66,74,83,91,78,87,70,68,63,48,85,42,75,44,71,57,97,93,37,79,78,47,76,54,69,28,59,32,55,51,76,47,68,46,90,49,93,92,49,68,38,80,48,74,45,62,58,85,90,38,85,73,50,74,38,42,17,49,28,39,35,41,21,25,22,64,9,14,73,44,69,38,33,80,52,69,32,65,81,44,62,59,86,51,75,37,33,34,42,33,44,28,81,42,69,54,97,83,52,70,62,43,80,44,59,64,89,98

Secondary structure (DSSP, 8-state):
-EE---SSPPTT-------TTSPPS-EEEESSHHHHHHHHHHHHHHT--EEEE-SSS--SS--B-GGG-TTHHHHHHHT---------EEEEEEETTEEEEEEEESSEEEEE-SSTTSPEEEEEEETTEEEEEEEESEEEEE-TGGGGTHHHHTTPPP--TT--EEEEEEES--SS----EEEETT-

pLDDT: mean 83.94, std 16.06, range [37.97, 97.81]

Sequence (187 aa):
VKVVAPEEAPAGLDVPRTDVAEAIDLVVVFGGDGSILRGSEVARAHDVPLLGINLGHVGFLAELDEEEADGIVDHIVAGDYVIQERMTLDVRVVRDGRTLATSWALNEASVEKAARERMIQVVAEVDGRPLSEWGCDGVLFATPTGSTGYAWSAGGPVVWPTVEAMLLVPVSAHALFARTMVVSSST

Mean predicted aligned error: 7.99 Å

Nearest PDB structures (foldseek):
  1y3h-assembly1_A-2  TM=9.758E-01  e=3.405E-21  Mycobacterium tuberculosis
  1u0r-assembly1_A  TM=9.782E-01  e=1.425E-20  Mycobacterium tuberculosis
  1u0t-assembly1_B-2  TM=9.738E-01  e=1.516E-20  Mycobacterium tuberculosis
  1u0t-assembly1_A-2  TM=9.817E-01  e=2.495E-20  Mycobacterium tuberculosis
  1y3h-assembly1_B-2  TM=9.742E-01  e=4.948E-20  Mycobacterium tuberculosis

Foldseek 3Di:
DAEDEDPDDPPPDPHDPDDPPDQDAEYEYEAAPVRQQVSVVVCVVRVHYYAYEHDDDDHLPHDYYPVRCVCVVVCVVVVVDDGDDFDKAWDFDDDPNDTPDIDMGRFKDKDFDPDPPAFDWDFDDDPNHTDDIWGARIKIKTGLSNCPPVVVVLVGDRHDRPDAWIKIATHHTDDPPRDIDIGGNVD